Protein AF-A0A833SF13-F1 (afdb_monomer_lite)

pLDDT: mean 74.65, std 15.17, range [29.72, 95.56]

Sequence (189 aa):
MVGLCPIRRSAARSLCWRIPLLAATAYLDVKGAFNLPKSFDVSAVLGKVVFEGQTTEIVEPNKANLVAEVTVEEVTVYNKGASPKFISFRCGKKHNIGRYLSYMEVELTVVPYDYDLPDSELQYEGFSINNDLLTRLQNRALVAGVTTDKLKYGNCGMNQSCIDIRSTRCCVTSQSQEYSLNSSTLSEG

Secondary structure (DSSP, 8-state):
-PPPP------SS-HHHHTGGGT----S---S-----SSTT-S--------TT-------GGGS-HHHHHS-SS-EEESTT-SSEEEEEEES--HHHHHHHHHTT-EEEEE-TT--STT-----SEEEEEES--SS--SSGGGGT--EEEEEEEEEEEEEEEE-TTT--EEEEEEEEEEEE-GGG----

Structure (mmCIF, N/CA/C/O backbone):
data_AF-A0A833SF13-F1
#
_entry.id   AF-A0A833SF13-F1
#
loop_
_atom_site.group_PDB
_atom_site.id
_atom_site.type_symbol
_atom_site.label_atom_id
_atom_site.label_alt_id
_atom_site.label_comp_id
_atom_site.label_asym_id
_atom_site.label_entity_id
_atom_site.label_seq_id
_atom_site.pdbx_PDB_ins_code
_atom_site.Cartn_x
_atom_site.Cartn_y
_atom_site.Cartn_z
_atom_site.occupancy
_atom_site.B_iso_or_equiv
_atom_site.auth_seq_id
_atom_site.auth_comp_id
_atom_site.auth_asym_id
_atom_site.auth_atom_id
_atom_site.pdbx_PDB_model_num
ATOM 1 N N . MET A 1 1 ? 20.387 41.045 0.588 1.00 33.03 1 MET A N 1
ATOM 2 C CA . MET A 1 1 ? 18.927 40.937 0.371 1.00 33.03 1 MET A CA 1
ATOM 3 C C . MET A 1 1 ? 18.660 39.609 -0.324 1.00 33.03 1 MET A C 1
ATOM 5 O O . MET A 1 1 ? 18.810 39.529 -1.533 1.00 33.03 1 MET A O 1
ATOM 9 N N . VAL A 1 2 ? 18.386 38.542 0.430 1.00 33.22 2 VAL A N 1
ATOM 10 C CA . VAL A 1 2 ? 18.031 37.231 -0.142 1.00 33.22 2 VAL A CA 1
ATOM 11 C C . VAL A 1 2 ? 16.509 37.170 -0.180 1.00 33.22 2 VAL A C 1
ATOM 13 O O . VAL A 1 2 ? 15.859 37.326 0.852 1.00 33.22 2 VAL A O 1
ATOM 16 N N . GLY A 1 3 ? 15.959 37.073 -1.390 1.00 31.38 3 GLY A N 1
ATOM 17 C CA . GLY A 1 3 ? 14.529 37.152 -1.657 1.00 31.38 3 GLY A CA 1
ATOM 18 C C . GLY A 1 3 ? 13.754 36.026 -0.981 1.00 31.38 3 GLY A C 1
ATOM 19 O O . GLY A 1 3 ? 14.064 34.849 -1.149 1.00 31.38 3 GLY A O 1
ATOM 20 N N .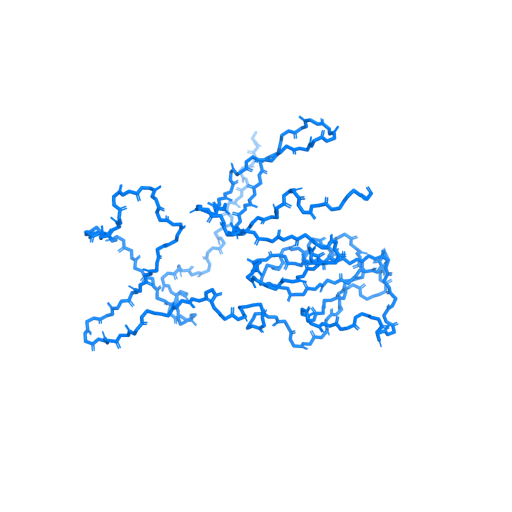 LEU A 1 4 ? 12.723 36.411 -0.231 1.00 34.88 4 LEU A N 1
ATOM 21 C CA . LEU A 1 4 ? 11.669 35.522 0.237 1.00 34.88 4 LEU A CA 1
ATOM 22 C C . LEU A 1 4 ? 11.006 34.856 -0.976 1.00 34.88 4 LEU A C 1
ATOM 24 O O . LEU A 1 4 ? 10.421 35.528 -1.825 1.00 34.88 4 LEU A O 1
ATOM 28 N N . CYS A 1 5 ? 11.096 33.530 -1.043 1.00 29.72 5 CYS A N 1
ATOM 29 C CA . CYS A 1 5 ? 10.293 32.709 -1.939 1.00 29.72 5 CYS A CA 1
ATOM 30 C C . CYS A 1 5 ? 8.805 33.010 -1.668 1.00 29.72 5 CYS A C 1
ATOM 32 O O . CYS A 1 5 ? 8.372 32.886 -0.516 1.00 29.72 5 CYS A O 1
ATOM 34 N N . PRO A 1 6 ? 8.002 33.435 -2.660 1.00 40.41 6 PRO A N 1
ATOM 35 C CA . PRO A 1 6 ? 6.598 33.707 -2.417 1.00 40.41 6 PRO A CA 1
ATOM 36 C C . PRO A 1 6 ? 5.895 32.376 -2.153 1.00 40.41 6 PRO A C 1
ATOM 38 O O . PRO A 1 6 ? 5.816 31.514 -3.030 1.00 40.41 6 PRO A O 1
ATOM 41 N N . ILE A 1 7 ? 5.370 32.213 -0.937 1.00 41.25 7 ILE A N 1
ATOM 42 C CA . ILE A 1 7 ? 4.411 31.163 -0.590 1.00 41.25 7 ILE A CA 1
ATOM 43 C C . ILE A 1 7 ? 3.248 31.291 -1.582 1.00 41.25 7 ILE A C 1
ATOM 45 O O . ILE A 1 7 ? 2.367 32.139 -1.425 1.00 41.25 7 ILE A O 1
ATOM 49 N N . ARG A 1 8 ? 3.245 30.474 -2.643 1.00 41.34 8 ARG A N 1
ATOM 50 C CA . ARG A 1 8 ? 2.057 30.300 -3.480 1.00 41.34 8 ARG A CA 1
ATOM 51 C C . ARG A 1 8 ? 0.961 29.793 -2.549 1.00 41.34 8 ARG A C 1
ATOM 53 O O . ARG A 1 8 ? 1.109 28.733 -1.948 1.00 41.34 8 ARG A O 1
ATOM 60 N N . ARG A 1 9 ? -0.140 30.534 -2.411 1.00 42.97 9 ARG A N 1
ATOM 61 C CA . ARG A 1 9 ? -1.351 30.003 -1.776 1.00 42.97 9 ARG A CA 1
ATOM 62 C C . ARG A 1 9 ? -1.875 28.874 -2.667 1.00 42.97 9 ARG A C 1
ATOM 64 O O . ARG A 1 9 ? -2.564 29.126 -3.645 1.00 42.97 9 ARG A O 1
ATOM 71 N N . SER A 1 10 ? -1.519 27.633 -2.352 1.00 61.78 10 SER A N 1
ATOM 72 C CA . SER A 1 10 ? -1.928 26.428 -3.093 1.00 61.78 10 SER A CA 1
ATOM 73 C C . SER A 1 10 ? -3.400 26.053 -2.868 1.00 61.78 10 SER A C 1
ATOM 75 O O . SER A 1 10 ? -3.904 25.111 -3.477 1.00 61.78 10 SER A O 1
ATOM 77 N N . ALA A 1 11 ? -4.098 26.754 -1.972 1.00 60.31 11 ALA A N 1
ATOM 78 C CA . ALA A 1 11 ? -5.487 26.480 -1.641 1.00 60.31 11 ALA A CA 1
ATOM 79 C C . ALA A 1 11 ? -6.427 27.182 -2.630 1.00 60.31 11 ALA A C 1
ATOM 81 O O . ALA A 1 11 ? -6.719 28.366 -2.488 1.00 60.31 11 ALA A O 1
ATOM 82 N N . ALA A 1 12 ? -6.928 26.434 -3.614 1.00 69.88 12 ALA A N 1
ATOM 83 C CA . ALA A 1 12 ? -7.991 26.915 -4.498 1.00 69.88 12 ALA A CA 1
ATOM 84 C C . ALA A 1 12 ? -9.352 27.024 -3.776 1.00 69.88 12 ALA A C 1
ATOM 86 O O . ALA A 1 12 ? -10.166 27.872 -4.130 1.00 69.88 12 ALA A O 1
ATOM 87 N N . ARG A 1 13 ? -9.613 26.168 -2.771 1.00 76.38 13 ARG A N 1
ATOM 88 C CA . ARG A 1 13 ? -10.837 26.136 -1.940 1.00 76.38 13 ARG A CA 1
ATOM 89 C C . ARG A 1 13 ? -10.537 25.577 -0.544 1.00 76.38 13 ARG A C 1
ATOM 91 O O . ARG A 1 13 ? -9.506 24.934 -0.348 1.00 76.38 13 ARG A O 1
ATOM 98 N N . SER A 1 14 ? -11.441 25.803 0.413 1.00 81.19 14 SER A N 1
ATOM 99 C CA . SER A 1 14 ? -11.342 25.247 1.770 1.00 81.19 14 SER A CA 1
ATOM 100 C C . SER A 1 14 ? -11.677 23.748 1.814 1.00 81.19 14 SER A C 1
ATOM 102 O O . SER A 1 14 ? -12.393 23.230 0.955 1.00 81.19 14 SER A O 1
ATOM 104 N N . LEU A 1 15 ? -11.183 23.045 2.842 1.00 75.00 15 LEU A N 1
ATOM 105 C CA . LEU A 1 15 ? -11.463 21.618 3.064 1.00 75.00 15 LEU A CA 1
ATOM 106 C C . LEU A 1 15 ? -12.964 21.355 3.283 1.00 75.00 15 LEU A C 1
ATOM 108 O O . LEU A 1 15 ? -13.507 20.405 2.727 1.00 75.00 15 LEU A O 1
ATOM 112 N N . CYS A 1 16 ? -13.637 22.248 4.019 1.00 77.69 16 CYS A N 1
ATOM 113 C CA . CYS A 1 16 ? -15.084 22.207 4.264 1.00 77.69 16 CYS A CA 1
ATOM 114 C C . CYS A 1 16 ? -15.893 22.218 2.957 1.00 77.69 16 CYS A C 1
ATOM 116 O O . CYS A 1 16 ? -16.918 21.558 2.852 1.00 77.69 16 CYS A O 1
ATOM 118 N N . TRP A 1 17 ? -15.383 22.885 1.919 1.00 76.06 17 TRP A N 1
ATOM 119 C CA . TRP A 1 17 ? -16.001 22.878 0.595 1.00 76.06 17 TRP A CA 1
ATOM 120 C C . TRP A 1 17 ? -15.815 21.554 -0.158 1.00 76.06 17 TRP A C 1
ATOM 122 O O . TRP A 1 17 ? -16.601 21.227 -1.041 1.00 76.06 17 TRP A O 1
ATOM 132 N N . ARG A 1 18 ? -14.752 20.798 0.142 1.00 78.31 18 ARG A N 1
ATOM 133 C CA . ARG A 1 18 ? -14.365 19.593 -0.608 1.00 78.31 18 ARG A CA 1
ATOM 134 C C . ARG A 1 18 ? -14.916 18.304 -0.004 1.00 78.31 18 ARG A C 1
ATOM 136 O O . ARG A 1 18 ? -15.179 17.371 -0.748 1.00 78.31 18 ARG A O 1
ATOM 143 N N . ILE A 1 19 ? -15.104 18.261 1.313 1.00 79.88 19 ILE A N 1
ATOM 144 C CA . ILE A 1 19 ? -15.609 17.086 2.038 1.00 79.88 19 ILE A CA 1
ATOM 145 C C . ILE A 1 19 ? -17.005 16.648 1.539 1.00 79.88 19 ILE A C 1
ATOM 147 O O . ILE A 1 19 ? -17.131 15.482 1.161 1.00 79.88 19 ILE A O 1
ATOM 151 N N . PRO A 1 20 ? -18.009 17.545 1.402 1.00 76.00 20 PRO A N 1
ATOM 152 C CA . PRO A 1 20 ? -19.326 17.160 0.887 1.00 76.00 20 PRO A CA 1
ATOM 153 C C . PRO A 1 20 ? -19.286 16.668 -0.564 1.00 76.00 20 PRO A C 1
ATOM 155 O O . PRO A 1 20 ? -20.014 15.751 -0.926 1.00 76.00 20 PRO A O 1
ATOM 158 N N . LEU A 1 21 ? -18.396 17.231 -1.393 1.00 75.56 21 LEU A N 1
ATOM 159 C CA . LEU A 1 21 ? -18.227 16.820 -2.794 1.00 75.56 21 LEU A CA 1
ATOM 160 C C . LEU A 1 21 ? -17.658 15.402 -2.939 1.00 75.56 21 LEU A C 1
ATOM 162 O O . LEU A 1 21 ? -17.825 14.785 -3.984 1.00 75.56 21 LEU A O 1
ATOM 166 N N . LEU A 1 22 ? -16.972 14.899 -1.912 1.00 76.25 22 LEU A N 1
ATOM 167 C CA . LEU A 1 22 ? -16.419 13.545 -1.873 1.00 76.25 22 LEU A CA 1
ATOM 168 C C . LEU A 1 22 ? -17.365 12.543 -1.196 1.00 76.25 22 LEU A C 1
ATOM 170 O O . LEU A 1 22 ? -16.936 11.431 -0.904 1.00 76.25 22 LEU A O 1
ATOM 174 N N . ALA A 1 23 ? -18.610 12.945 -0.901 1.00 77.00 23 ALA A N 1
ATOM 175 C CA . ALA A 1 23 ? -19.553 12.174 -0.088 1.00 77.00 23 ALA A CA 1
ATOM 176 C C . ALA A 1 23 ? -18.954 11.719 1.260 1.00 77.00 23 ALA A C 1
ATOM 178 O O . ALA A 1 23 ? -19.334 10.690 1.813 1.00 77.00 23 ALA A O 1
ATOM 179 N N . ALA A 1 24 ? -17.998 12.486 1.793 1.00 76.56 24 ALA A N 1
ATOM 180 C CA . ALA A 1 24 ? -17.354 12.203 3.064 1.00 76.56 24 ALA A CA 1
ATOM 181 C C . ALA A 1 24 ? -18.031 13.004 4.182 1.00 76.56 24 ALA A C 1
ATOM 183 O O . ALA A 1 24 ? -18.461 14.141 3.982 1.00 76.56 24 ALA A O 1
ATOM 184 N N . THR A 1 25 ? -18.094 12.431 5.382 1.00 76.94 25 THR A N 1
ATOM 185 C CA . THR A 1 25 ? -18.575 13.123 6.582 1.00 76.94 25 THR A CA 1
ATOM 186 C C . THR A 1 25 ? -17.391 13.495 7.463 1.00 76.94 25 THR A C 1
ATOM 188 O O . THR A 1 25 ? -16.543 12.657 7.757 1.00 76.94 25 THR A O 1
ATOM 191 N N . ALA A 1 26 ? -17.331 14.749 7.902 1.00 76.75 26 ALA A N 1
ATOM 192 C CA . ALA A 1 26 ? -16.341 15.213 8.864 1.00 76.75 26 ALA A CA 1
ATOM 193 C C . ALA A 1 26 ? -17.013 16.102 9.909 1.00 76.75 26 ALA A C 1
ATOM 195 O O . ALA A 1 26 ? -17.945 16.839 9.591 1.00 76.75 26 ALA A O 1
ATOM 196 N N . TYR A 1 27 ? -16.507 16.055 11.137 1.00 75.25 27 TYR A N 1
ATOM 197 C CA . TYR A 1 27 ? -16.956 16.897 12.238 1.00 75.25 27 TYR A CA 1
ATOM 198 C C . TYR A 1 27 ? -15.739 17.589 12.856 1.00 75.25 27 TYR A C 1
ATOM 200 O O . TYR A 1 27 ? -14.682 16.974 13.002 1.00 75.25 27 TYR A O 1
ATOM 208 N N . LEU A 1 28 ? -15.869 18.872 13.188 1.00 72.69 28 LEU A N 1
ATOM 209 C CA . LEU A 1 28 ? -14.829 19.659 13.853 1.00 72.69 28 LEU A CA 1
ATOM 210 C C . LEU A 1 28 ? -15.278 19.975 15.280 1.00 72.69 28 LEU A C 1
ATOM 212 O O . LEU A 1 28 ? -16.468 20.122 15.528 1.00 72.69 28 LEU A O 1
ATOM 216 N N . ASP A 1 29 ? -14.319 20.097 16.196 1.00 60.09 29 ASP A N 1
ATOM 217 C CA . ASP A 1 29 ? -14.569 20.450 17.602 1.00 60.09 29 ASP A CA 1
ATOM 218 C C . ASP A 1 29 ? -15.489 19.456 18.339 1.00 60.09 29 ASP A C 1
ATOM 220 O O . ASP A 1 29 ? -16.459 19.813 19.007 1.00 60.09 29 ASP A O 1
ATOM 224 N N . VAL A 1 30 ? -15.170 18.161 18.228 1.00 61.41 30 VAL A N 1
ATOM 225 C CA . VAL A 1 30 ? -15.788 17.126 19.068 1.00 61.41 30 VAL A CA 1
ATOM 226 C C . VAL A 1 30 ? -15.240 17.258 20.493 1.00 61.41 30 VAL A C 1
ATOM 228 O O . VAL A 1 30 ? -14.293 16.577 20.880 1.00 61.41 30 VAL A O 1
ATOM 231 N N . LYS A 1 31 ? -15.841 18.136 21.296 1.00 51.16 31 LYS A N 1
ATOM 232 C CA . LYS A 1 31 ? -15.689 18.148 22.760 1.00 51.16 31 LYS A CA 1
ATOM 233 C C . LYS A 1 31 ? -16.839 17.367 23.387 1.00 51.16 31 LYS A C 1
ATOM 235 O O . LYS A 1 31 ? -17.711 17.925 24.042 1.00 51.16 31 LYS A O 1
ATOM 240 N N . GLY A 1 32 ? -16.871 16.067 23.118 1.00 47.22 32 GLY A N 1
ATOM 241 C CA . GLY A 1 32 ? -17.888 15.144 23.616 1.00 47.22 32 GLY A CA 1
ATOM 242 C C . GLY A 1 32 ? -17.238 13.923 24.247 1.00 47.22 32 GLY A C 1
ATOM 243 O O . GLY A 1 32 ? -16.147 13.527 23.838 1.00 47.22 32 GLY A O 1
ATOM 244 N N . ALA A 1 33 ? -17.902 13.352 25.254 1.00 46.75 33 ALA A N 1
ATOM 245 C CA . ALA A 1 33 ? -17.485 12.148 25.959 1.00 46.75 33 ALA A CA 1
ATOM 246 C C . ALA A 1 33 ? -17.372 10.968 24.984 1.00 46.75 33 ALA A C 1
ATOM 248 O O . ALA A 1 33 ? -18.308 10.199 24.776 1.00 46.75 33 ALA A O 1
ATOM 249 N N . PHE A 1 34 ? -16.202 10.826 24.374 1.00 53.62 34 PHE A N 1
ATOM 250 C CA . PHE A 1 34 ? -15.783 9.571 23.795 1.00 53.62 34 PHE A CA 1
ATOM 251 C C . PHE A 1 34 ? -15.817 8.538 24.924 1.00 53.62 34 PHE A C 1
ATOM 253 O O . PHE A 1 34 ? -14.988 8.580 25.833 1.00 53.62 34 PHE A O 1
ATOM 260 N N . ASN A 1 35 ? -16.748 7.585 24.854 1.00 52.62 35 ASN A N 1
ATOM 261 C CA . ASN A 1 35 ? -16.640 6.320 25.582 1.00 52.62 35 ASN A CA 1
ATOM 262 C C . ASN A 1 35 ? -15.535 5.474 24.932 1.00 52.62 35 ASN A C 1
ATOM 264 O O . ASN A 1 35 ? -15.753 4.345 24.501 1.00 52.62 35 ASN A O 1
ATOM 268 N N . LEU A 1 36 ? -14.341 6.054 24.807 1.00 54.12 36 LEU A N 1
ATOM 269 C CA . LEU A 1 36 ? -13.148 5.294 24.513 1.00 54.12 36 LEU A CA 1
ATOM 270 C C . LEU A 1 36 ? -12.851 4.477 25.770 1.00 54.12 36 LEU A C 1
ATOM 272 O O . LEU A 1 36 ? -12.884 5.026 26.880 1.00 54.12 36 LEU A O 1
ATOM 276 N N . PRO A 1 37 ? -12.589 3.172 25.637 1.00 53.47 37 PRO A N 1
ATOM 277 C CA . PRO A 1 37 ? -12.116 2.390 26.763 1.00 53.47 37 PRO A CA 1
ATOM 278 C C . PRO A 1 37 ? -10.882 3.084 27.350 1.00 53.47 37 PRO A C 1
ATOM 280 O O . PRO A 1 37 ? -9.914 3.369 26.650 1.00 53.47 37 PRO A O 1
ATOM 283 N N . LYS A 1 38 ? -10.943 3.395 28.650 1.00 52.97 38 LYS A N 1
ATOM 284 C CA . LYS A 1 38 ? -9.861 4.067 29.393 1.00 52.97 38 LYS A CA 1
ATOM 285 C C . LYS A 1 38 ? -8.582 3.222 29.462 1.00 52.97 38 LYS A C 1
ATOM 287 O O . LYS A 1 38 ? -7.531 3.727 29.842 1.00 52.97 38 LYS A O 1
ATOM 292 N N . SER A 1 39 ? -8.680 1.939 29.125 1.00 50.44 39 SER A N 1
ATOM 293 C CA . SER A 1 39 ? -7.570 1.001 29.054 1.00 50.44 39 SER A CA 1
ATOM 294 C C . SER A 1 39 ? -6.961 0.992 27.655 1.00 50.44 39 SER A C 1
ATOM 296 O O . SER A 1 39 ? -7.638 0.672 26.674 1.00 50.44 39 SER A O 1
ATOM 298 N N . PHE A 1 40 ? -5.653 1.233 27.596 1.00 54.84 40 PHE A N 1
ATOM 299 C CA . PHE A 1 40 ? -4.777 0.964 26.455 1.00 54.84 40 PHE A CA 1
ATOM 300 C C . PHE A 1 40 ? -4.630 -0.557 26.198 1.00 54.84 40 PHE A C 1
ATOM 302 O O . PHE A 1 40 ? -3.517 -1.068 26.022 1.00 54.84 40 PHE A O 1
ATOM 309 N N . ASP A 1 41 ? -5.742 -1.287 26.111 1.00 57.28 41 ASP A N 1
ATOM 310 C CA . ASP A 1 41 ? -5.757 -2.729 25.856 1.00 57.28 41 ASP A CA 1
ATOM 311 C C . ASP A 1 41 ? -6.517 -3.175 24.609 1.00 57.28 41 ASP A C 1
ATOM 313 O O . ASP A 1 41 ? -6.307 -4.295 24.151 1.00 57.28 41 ASP A O 1
ATOM 317 N N . VAL A 1 42 ? -7.311 -2.302 23.991 1.00 60.84 42 VAL A N 1
ATOM 318 C CA . VAL A 1 42 ? -7.984 -2.609 22.722 1.00 60.84 42 VAL A CA 1
ATOM 319 C C . VAL A 1 42 ? -7.167 -2.141 21.531 1.00 60.84 42 VAL A C 1
ATOM 321 O O . VAL A 1 42 ? -6.620 -1.040 21.538 1.00 60.84 42 VAL A O 1
ATOM 324 N N . SER A 1 43 ? -7.105 -2.980 20.495 1.00 64.75 43 SER A N 1
ATOM 325 C CA . SER A 1 43 ? -6.192 -2.743 19.384 1.00 64.75 43 SER A CA 1
ATOM 326 C C . SER A 1 43 ? -6.699 -1.744 18.336 1.00 64.75 43 SER A C 1
ATOM 328 O O . SER A 1 43 ? -5.951 -0.996 17.720 1.00 64.75 43 SER A O 1
ATOM 330 N N . ALA A 1 44 ? -8.006 -1.756 18.103 1.00 70.50 44 ALA A N 1
ATOM 331 C CA . ALA A 1 44 ? -8.698 -0.841 17.211 1.00 70.50 44 ALA A CA 1
ATOM 332 C C . ALA A 1 44 ? -10.117 -0.664 17.746 1.00 70.50 44 ALA A C 1
ATOM 334 O O . ALA A 1 44 ? -10.728 -1.627 18.215 1.00 70.50 44 ALA A O 1
ATOM 335 N N . VAL A 1 45 ? -10.635 0.561 17.691 1.00 78.00 45 VAL A N 1
ATOM 336 C CA . VAL A 1 45 ? -11.994 0.868 18.143 1.00 78.00 45 VAL A CA 1
ATOM 337 C C . VAL A 1 45 ? -12.854 1.118 16.919 1.00 78.00 45 VAL A C 1
ATOM 339 O O . VAL A 1 45 ? -12.581 2.029 16.139 1.00 78.00 45 VAL A O 1
ATOM 342 N N . LEU A 1 46 ? -13.902 0.313 16.755 1.00 81.06 46 LEU A N 1
ATOM 343 C CA . LEU A 1 46 ? -14.919 0.586 15.753 1.00 81.06 46 LEU A CA 1
ATOM 344 C C . LEU A 1 46 ? -15.748 1.795 16.183 1.00 81.06 46 LEU A C 1
ATOM 346 O O . LEU A 1 46 ? -16.199 1.885 17.325 1.00 81.06 46 LEU A O 1
ATOM 350 N N . GLY A 1 47 ? -15.969 2.712 15.251 1.00 81.00 47 GLY A N 1
ATOM 351 C CA . GLY A 1 47 ? -16.749 3.918 15.479 1.00 81.00 47 GLY A CA 1
ATOM 352 C C . GLY A 1 47 ? -17.585 4.268 14.259 1.00 81.00 47 GLY A C 1
ATOM 353 O O . GLY A 1 47 ? -17.281 3.860 13.140 1.00 81.00 47 GLY A O 1
ATOM 354 N N . LYS A 1 48 ? -18.647 5.039 14.485 1.00 81.75 48 LYS A N 1
ATOM 355 C CA . LYS A 1 48 ? -19.499 5.593 13.432 1.00 81.75 48 LYS A CA 1
ATOM 356 C C . LYS A 1 48 ? -19.895 7.021 13.785 1.00 81.75 48 LYS A C 1
ATOM 358 O O . LYS A 1 48 ? -20.081 7.341 14.958 1.00 81.75 48 LYS A O 1
ATOM 363 N N . VAL A 1 49 ? -20.054 7.855 12.764 1.00 82.19 49 VAL A N 1
ATOM 364 C CA . VAL A 1 49 ? -20.674 9.178 12.885 1.00 82.19 49 VAL A CA 1
ATOM 365 C C . VAL A 1 49 ? -22.128 9.027 12.455 1.00 82.19 49 VAL A C 1
ATOM 367 O O . VAL A 1 49 ? -22.392 8.521 11.368 1.00 82.19 49 VAL A O 1
ATOM 370 N N . VAL A 1 50 ? -23.064 9.408 13.322 1.00 81.88 50 VAL A N 1
ATOM 371 C CA . VAL A 1 50 ? -24.507 9.266 13.089 1.00 81.88 50 VAL A CA 1
ATOM 372 C C . VAL A 1 50 ? -25.161 10.624 13.280 1.00 81.88 50 VAL A C 1
ATOM 374 O O . VAL A 1 50 ? -24.918 11.283 14.290 1.00 81.88 50 VAL A O 1
ATOM 377 N N . PHE A 1 51 ? -25.974 11.037 12.311 1.00 81.88 51 PHE A N 1
ATOM 378 C CA . PHE A 1 51 ? -26.808 12.229 12.431 1.00 81.88 51 PHE A CA 1
ATOM 379 C C . PHE A 1 51 ? -28.109 11.899 13.165 1.00 81.88 51 PHE A C 1
ATOM 381 O O . PHE A 1 51 ? -28.583 10.762 13.124 1.00 81.88 51 PHE A O 1
ATOM 388 N N . GLU A 1 52 ? -28.697 12.891 13.832 1.00 82.06 52 GLU A N 1
ATOM 389 C CA . GLU A 1 52 ? -29.979 12.719 14.518 1.00 82.06 52 GLU A CA 1
ATOM 390 C C . GLU A 1 52 ? -31.039 12.130 13.570 1.00 82.06 52 GLU A C 1
ATOM 392 O O . GLU A 1 52 ? -31.204 12.578 12.435 1.00 82.06 52 GLU A O 1
ATOM 397 N N . GLY A 1 53 ? -31.733 11.084 14.028 1.00 82.12 53 GLY A N 1
ATOM 398 C CA . GLY A 1 53 ? -32.767 10.389 13.254 1.00 82.12 53 GLY A CA 1
ATOM 399 C C . GLY A 1 53 ? -32.268 9.303 12.292 1.00 82.12 53 GLY A C 1
ATOM 400 O O . GLY A 1 53 ? -33.094 8.606 11.706 1.00 82.12 53 GLY A O 1
ATOM 401 N N . GLN A 1 54 ? -30.956 9.096 12.142 1.00 81.69 54 GLN A N 1
ATOM 402 C CA . GLN A 1 54 ? -30.404 7.981 11.364 1.00 81.69 54 GLN A CA 1
ATOM 403 C C . GLN A 1 54 ? -29.986 6.829 12.282 1.00 81.69 54 GLN A C 1
ATOM 405 O O . GLN A 1 54 ? -29.358 7.038 13.316 1.00 81.69 54 GLN A O 1
ATOM 410 N N . THR A 1 55 ? -30.308 5.591 11.905 1.00 78.56 55 THR A N 1
ATOM 411 C CA . THR A 1 55 ? -29.817 4.395 12.605 1.00 78.56 55 THR A CA 1
ATOM 412 C C . THR A 1 55 ? -29.014 3.559 11.622 1.00 78.56 55 THR A C 1
ATOM 414 O O . THR A 1 55 ? -29.548 3.103 10.617 1.00 78.56 55 THR A O 1
ATOM 417 N N . THR A 1 56 ? -27.728 3.374 11.912 1.00 79.62 56 THR A N 1
ATOM 418 C CA . THR A 1 56 ? -26.801 2.614 11.057 1.00 79.62 56 THR A CA 1
ATOM 419 C C . THR A 1 56 ? -26.076 1.569 11.891 1.00 79.62 56 THR A C 1
ATOM 421 O O . THR A 1 56 ? -25.688 1.852 13.026 1.00 79.62 56 THR A O 1
ATOM 424 N N . GLU A 1 57 ? -25.862 0.374 11.358 1.00 84.00 57 GLU A N 1
ATOM 425 C CA . GLU A 1 57 ? -25.077 -0.667 12.027 1.00 84.00 57 GLU A CA 1
ATOM 426 C C . GLU A 1 57 ? -23.570 -0.397 11.905 1.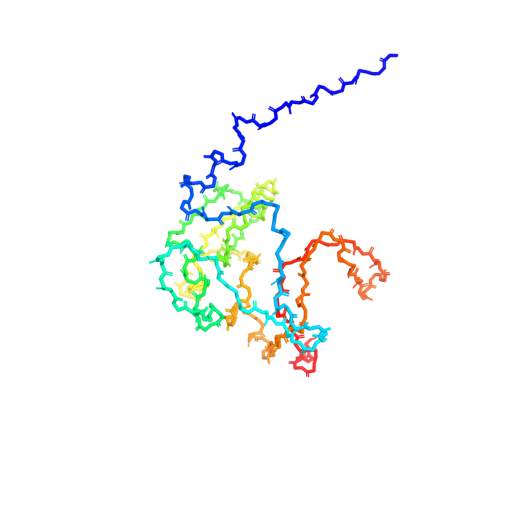00 84.00 57 GLU A C 1
ATOM 428 O O . GLU A 1 57 ? -23.106 0.214 10.942 1.00 84.00 57 GLU A O 1
ATOM 433 N N . ILE A 1 58 ? -22.794 -0.814 12.910 1.00 81.44 58 ILE A N 1
ATOM 434 C CA . ILE A 1 58 ? -21.330 -0.741 12.847 1.00 81.44 58 ILE A CA 1
ATOM 435 C C . ILE A 1 58 ? -20.840 -1.966 12.077 1.00 81.44 58 ILE A C 1
ATOM 437 O O . ILE A 1 58 ? -20.988 -3.094 12.543 1.00 81.44 58 ILE A O 1
ATOM 441 N N . VAL A 1 59 ? -20.232 -1.736 10.916 1.00 81.81 59 VAL A N 1
ATOM 442 C CA . VAL A 1 59 ? -19.632 -2.787 10.087 1.00 81.81 59 VAL A CA 1
ATOM 443 C C . VAL A 1 59 ? -18.129 -2.835 10.351 1.00 81.81 59 VAL A C 1
ATOM 445 O O . VAL A 1 59 ? -17.476 -1.797 10.406 1.00 81.81 59 VAL A O 1
ATOM 448 N N . GLU A 1 60 ? -17.572 -4.036 10.515 1.00 80.56 60 GLU A N 1
ATOM 449 C CA . GLU A 1 60 ? -16.122 -4.242 10.619 1.00 80.56 60 GLU A CA 1
ATOM 450 C C . GLU A 1 60 ? -15.503 -4.227 9.207 1.00 80.56 60 GLU A C 1
ATOM 452 O O . GLU A 1 60 ? -15.687 -5.198 8.465 1.00 80.56 60 GLU A O 1
ATOM 457 N N . PRO A 1 61 ? -14.744 -3.182 8.824 1.00 78.00 61 PRO A N 1
ATOM 458 C CA . PRO A 1 61 ? -14.207 -3.055 7.467 1.00 78.00 61 PRO A CA 1
ATOM 459 C C . PRO A 1 61 ? -13.100 -4.077 7.177 1.00 78.00 61 PRO A C 1
ATOM 461 O O . PRO A 1 61 ? -12.918 -4.492 6.038 1.00 78.00 61 PRO A O 1
ATOM 464 N N . ASN A 1 62 ? -12.396 -4.553 8.211 1.00 76.44 62 ASN A N 1
ATOM 465 C CA . ASN A 1 62 ? -11.291 -5.508 8.074 1.00 76.44 62 ASN A CA 1
ATOM 466 C C . ASN A 1 62 ? -11.722 -6.914 7.621 1.00 76.44 62 ASN A C 1
ATOM 468 O O . ASN A 1 62 ? -10.864 -7.760 7.370 1.00 76.44 62 ASN A O 1
ATOM 472 N N . LYS A 1 63 ? -13.031 -7.192 7.559 1.00 75.38 63 LYS A N 1
ATOM 473 C CA . LYS A 1 63 ? -13.565 -8.459 7.038 1.00 75.38 63 LYS A CA 1
ATOM 474 C C . LYS A 1 63 ? -13.664 -8.474 5.511 1.00 75.38 63 LYS A C 1
ATOM 476 O O . LYS A 1 63 ? -13.704 -9.557 4.937 1.00 75.38 63 LYS A O 1
ATOM 481 N N . ALA A 1 64 ? -13.718 -7.306 4.872 1.00 77.00 64 ALA A N 1
ATOM 482 C CA . ALA A 1 64 ? -13.818 -7.177 3.425 1.00 77.00 64 ALA A CA 1
ATOM 483 C C . ALA A 1 64 ? -12.434 -7.065 2.769 1.00 77.00 64 ALA A C 1
ATOM 485 O O . ALA A 1 64 ? -11.449 -6.663 3.394 1.00 77.00 64 ALA A O 1
ATOM 486 N N . ASN A 1 65 ? -12.369 -7.398 1.480 1.00 75.38 65 ASN A N 1
ATOM 487 C CA . ASN A 1 65 ? -11.178 -7.198 0.666 1.00 75.38 65 ASN A CA 1
ATOM 488 C C . ASN A 1 65 ? -11.113 -5.743 0.172 1.00 75.38 65 ASN A C 1
ATOM 490 O O . ASN A 1 65 ? -11.493 -5.431 -0.955 1.00 75.38 65 ASN A O 1
ATOM 494 N N . LEU A 1 66 ? -10.602 -4.856 1.027 1.00 77.00 66 LEU A N 1
ATOM 495 C CA . LEU A 1 66 ? -10.498 -3.424 0.726 1.00 77.00 66 LEU A CA 1
ATOM 496 C C . LEU A 1 66 ? -9.565 -3.123 -0.458 1.00 77.00 66 LEU A C 1
ATOM 498 O O . LEU A 1 66 ? -9.692 -2.073 -1.081 1.00 77.00 66 LEU A O 1
ATOM 502 N N . VAL A 1 67 ? -8.622 -4.017 -0.774 1.00 75.75 67 VAL A N 1
ATOM 503 C CA . VAL A 1 67 ? -7.689 -3.831 -1.896 1.00 75.75 67 VAL A CA 1
ATOM 504 C C . VAL A 1 67 ? -8.424 -3.938 -3.228 1.00 75.75 67 VAL A C 1
ATOM 506 O O . VAL A 1 67 ? -8.196 -3.109 -4.107 1.00 75.75 67 VAL A O 1
ATOM 509 N N . ALA A 1 68 ? -9.338 -4.905 -3.351 1.00 78.56 68 ALA A N 1
ATOM 510 C CA . ALA A 1 68 ? -10.158 -5.071 -4.548 1.00 78.56 68 ALA A CA 1
ATOM 511 C C . ALA A 1 68 ? -11.040 -3.842 -4.818 1.00 78.56 68 ALA A C 1
ATOM 513 O O . ALA A 1 68 ? -11.203 -3.449 -5.965 1.00 78.56 68 ALA A O 1
ATOM 514 N N . GLU A 1 69 ? -11.537 -3.173 -3.775 1.00 78.94 69 GLU A N 1
ATOM 515 C CA . GLU A 1 69 ? -12.358 -1.961 -3.923 1.00 78.94 69 GLU A CA 1
ATOM 516 C C . GLU A 1 69 ? -11.574 -0.735 -4.420 1.00 78.94 69 GLU A C 1
ATOM 518 O O . GLU A 1 69 ? -12.162 0.237 -4.901 1.00 78.94 69 GLU A O 1
ATOM 523 N N . VAL A 1 70 ? -10.247 -0.723 -4.260 1.00 77.31 70 VAL A N 1
ATOM 524 C CA . VAL A 1 70 ? -9.412 0.445 -4.591 1.00 77.31 70 VAL A CA 1
ATOM 525 C C . VAL A 1 70 ? -8.407 0.203 -5.709 1.00 77.31 70 VAL A C 1
ATOM 527 O O . VAL A 1 70 ? -7.633 1.117 -6.028 1.00 77.31 70 VAL A O 1
ATOM 530 N N . THR A 1 71 ? -8.371 -1.008 -6.259 1.00 78.56 71 THR A N 1
ATOM 531 C CA . THR A 1 71 ? -7.469 -1.353 -7.353 1.00 78.56 71 THR A CA 1
ATOM 532 C C . THR A 1 71 ? -7.872 -0.640 -8.648 1.00 78.56 71 THR A C 1
ATOM 534 O O . THR A 1 71 ? -8.929 -0.018 -8.739 1.00 78.56 71 THR A O 1
ATOM 537 N N . VAL A 1 72 ? -6.984 -0.671 -9.640 1.00 77.50 72 VAL A N 1
ATOM 538 C CA . VAL A 1 72 ? -7.312 -0.223 -11.001 1.00 77.50 72 VAL A CA 1
ATOM 539 C C . VAL A 1 72 ? -7.839 -1.413 -11.785 1.00 77.50 72 VAL A C 1
ATOM 541 O O . VAL A 1 72 ? -7.317 -2.511 -11.633 1.00 77.50 72 VAL A O 1
ATOM 544 N N . GLU A 1 73 ? -8.844 -1.186 -12.623 1.00 79.00 73 GLU A N 1
ATOM 545 C CA . GLU A 1 73 ? -9.376 -2.221 -13.518 1.00 79.00 73 GLU A CA 1
ATOM 546 C C . GLU A 1 73 ? -8.504 -2.372 -14.774 1.00 79.00 73 GLU A C 1
ATOM 548 O O . GLU A 1 73 ? -8.315 -3.473 -15.281 1.00 79.00 73 GLU A O 1
ATOM 553 N N . GLU A 1 74 ? -7.919 -1.271 -15.253 1.00 82.88 74 GLU A N 1
ATOM 554 C CA . GLU A 1 74 ? -7.155 -1.236 -16.499 1.00 82.88 74 GLU A CA 1
ATOM 555 C C . GLU A 1 74 ? -5.643 -1.137 -16.266 1.00 82.88 74 GLU A C 1
ATOM 557 O O . GLU A 1 74 ? -5.155 -0.403 -15.397 1.00 82.88 74 GLU A O 1
ATOM 562 N N . VAL A 1 75 ? -4.890 -1.845 -17.110 1.00 88.06 75 VAL A N 1
ATOM 563 C CA . VAL A 1 75 ? -3.429 -1.759 -17.162 1.00 88.06 75 VAL A CA 1
ATOM 564 C C . VAL A 1 75 ? -3.023 -0.434 -17.798 1.00 88.06 75 VAL A C 1
ATOM 566 O O . VAL A 1 75 ? -3.421 -0.114 -18.917 1.00 88.06 75 VAL A O 1
ATOM 569 N N . THR A 1 76 ? -2.193 0.337 -17.100 1.00 88.38 76 THR A N 1
ATOM 570 C CA . THR A 1 76 ? -1.728 1.649 -17.573 1.00 88.38 76 THR A CA 1
ATOM 571 C C . THR A 1 76 ? -0.209 1.684 -17.666 1.00 88.38 76 THR A C 1
ATOM 573 O O . THR A 1 76 ? 0.485 1.270 -16.742 1.00 88.38 76 THR A O 1
ATOM 576 N N . VAL A 1 77 ? 0.321 2.182 -18.786 1.00 89.50 77 VAL A N 1
ATOM 577 C CA . VAL A 1 77 ? 1.769 2.269 -19.034 1.00 89.50 77 VAL A CA 1
ATOM 578 C C . VAL A 1 77 ? 2.208 3.729 -19.005 1.00 89.50 77 VAL A C 1
ATOM 580 O O . VAL A 1 77 ? 1.672 4.563 -19.735 1.00 89.50 77 VAL A O 1
ATOM 583 N N . TYR A 1 78 ? 3.210 4.029 -18.186 1.00 88.62 78 TYR A N 1
ATOM 584 C CA . TYR A 1 78 ? 3.875 5.327 -18.108 1.00 88.62 78 TYR A CA 1
ATOM 585 C C . TYR A 1 78 ? 5.280 5.238 -18.713 1.00 88.62 78 TYR A C 1
ATOM 587 O O . TYR A 1 78 ? 5.942 4.212 -18.583 1.00 88.62 78 TYR A O 1
ATOM 595 N N . ASN A 1 79 ? 5.740 6.327 -19.344 1.00 89.19 79 ASN A N 1
ATOM 596 C CA . ASN A 1 79 ? 7.058 6.430 -19.991 1.00 89.19 79 ASN A CA 1
ATOM 597 C C . ASN A 1 79 ? 7.362 5.282 -20.970 1.00 89.19 79 ASN A C 1
ATOM 599 O O . ASN A 1 79 ? 8.423 4.663 -20.918 1.00 89.19 79 ASN A O 1
ATOM 603 N N . LYS A 1 80 ? 6.418 4.985 -21.866 1.00 89.00 80 LYS A N 1
ATOM 604 C CA . LYS A 1 80 ? 6.590 3.937 -22.878 1.00 89.00 80 LYS A CA 1
ATOM 605 C C . LYS A 1 80 ? 7.864 4.174 -23.703 1.00 89.00 80 LYS A C 1
ATOM 607 O O . LYS A 1 80 ? 8.040 5.255 -24.260 1.00 89.00 80 LYS A O 1
ATOM 612 N N . GLY A 1 81 ? 8.702 3.149 -23.820 1.00 86.25 81 GLY A N 1
ATOM 613 C CA . GLY A 1 81 ? 9.990 3.178 -24.511 1.00 86.25 81 GLY A CA 1
ATOM 614 C C . GLY A 1 81 ? 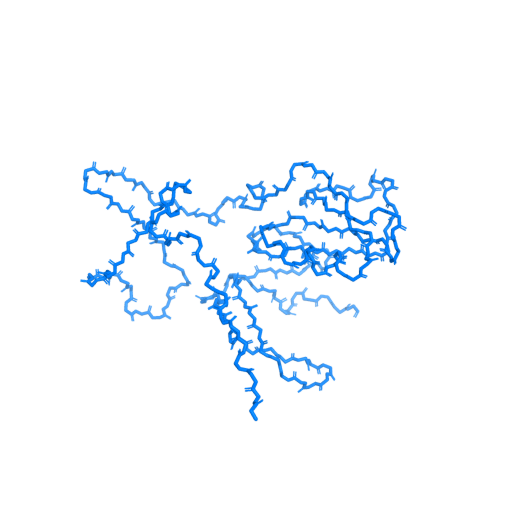11.186 3.486 -23.610 1.00 86.25 81 GLY A C 1
ATOM 615 O O . GLY A 1 81 ? 12.315 3.475 -24.098 1.00 86.25 81 GLY A O 1
ATOM 616 N N . ALA A 1 82 ? 10.963 3.757 -22.323 1.00 88.50 82 ALA A N 1
ATOM 617 C CA . ALA A 1 82 ? 12.038 3.957 -21.366 1.00 88.50 82 ALA A CA 1
ATOM 618 C C . ALA A 1 82 ? 12.588 2.620 -20.833 1.00 88.50 82 ALA A C 1
ATOM 620 O O . ALA A 1 82 ? 11.969 1.564 -20.960 1.00 88.50 82 ALA A O 1
ATOM 621 N N . SER A 1 83 ? 13.779 2.667 -20.243 1.00 86.56 83 SER A N 1
ATOM 622 C CA . SER A 1 83 ? 14.460 1.510 -19.664 1.00 86.56 83 SER A CA 1
ATOM 623 C C . SER A 1 83 ? 15.077 1.949 -18.342 1.00 86.56 83 SER A C 1
ATOM 625 O O . SER A 1 83 ? 15.716 3.001 -18.315 1.00 86.56 83 SER A O 1
ATOM 627 N N . PRO A 1 84 ? 14.946 1.172 -17.258 1.00 89.56 84 PRO A N 1
ATOM 628 C CA . PRO A 1 84 ? 14.438 -0.204 -17.184 1.00 89.56 84 PRO A CA 1
ATOM 629 C C . PRO A 1 84 ? 12.904 -0.341 -17.176 1.00 89.56 84 PRO A C 1
ATOM 631 O O . PRO A 1 84 ? 12.185 0.614 -16.870 1.00 89.56 84 PRO A O 1
ATOM 634 N N . LYS A 1 85 ? 12.401 -1.549 -17.476 1.00 90.12 85 LYS A N 1
ATOM 635 C CA . LYS A 1 85 ? 10.961 -1.885 -17.434 1.00 90.12 85 LYS A CA 1
ATOM 636 C C . LYS A 1 85 ? 10.531 -2.416 -16.069 1.00 90.12 85 LYS A C 1
ATOM 638 O O . LYS A 1 85 ? 11.036 -3.436 -15.600 1.00 90.12 85 LYS A O 1
ATOM 643 N N . PHE A 1 86 ? 9.550 -1.766 -15.454 1.00 89.00 86 PHE A N 1
ATOM 644 C CA . PHE A 1 86 ? 9.024 -2.107 -14.136 1.00 89.00 86 PHE A CA 1
ATOM 645 C C . PHE A 1 86 ? 7.516 -2.339 -14.156 1.00 89.00 86 PHE A C 1
ATOM 647 O O . PHE A 1 86 ? 6.758 -1.566 -14.740 1.00 89.00 86 PHE A O 1
ATOM 654 N N . ILE A 1 87 ? 7.066 -3.360 -13.427 1.00 87.38 87 ILE A N 1
ATOM 655 C CA . ILE A 1 87 ? 5.639 -3.597 -13.177 1.00 87.38 87 ILE A CA 1
ATOM 656 C C . ILE A 1 87 ? 5.273 -3.139 -11.769 1.00 87.38 87 ILE A C 1
ATOM 658 O O . ILE A 1 87 ? 6.006 -3.375 -10.814 1.00 87.38 87 ILE A O 1
ATOM 662 N N . SER A 1 88 ? 4.130 -2.488 -11.600 1.00 85.56 88 SER A N 1
ATOM 663 C CA . SER A 1 88 ? 3.665 -2.015 -10.303 1.00 85.56 88 SER A CA 1
ATOM 664 C C . SER A 1 88 ? 2.245 -2.475 -10.016 1.00 85.56 88 SER A C 1
ATOM 666 O O . SER A 1 88 ? 1.303 -2.075 -10.692 1.00 85.56 88 SER A O 1
ATOM 668 N N . PHE A 1 89 ? 2.086 -3.286 -8.973 1.00 83.75 89 PHE A N 1
ATOM 669 C CA . PHE A 1 89 ? 0.782 -3.763 -8.525 1.00 83.75 89 PHE A CA 1
ATOM 670 C C . PHE A 1 89 ? 0.052 -2.677 -7.747 1.00 83.75 89 PHE A C 1
ATOM 672 O O . PHE A 1 89 ? 0.559 -2.136 -6.753 1.00 83.75 89 PHE A O 1
ATOM 679 N N . ARG A 1 90 ? -1.169 -2.366 -8.177 1.00 81.38 90 ARG A N 1
ATOM 680 C CA . ARG A 1 90 ? -2.015 -1.358 -7.547 1.00 81.38 90 ARG A CA 1
ATOM 681 C C . ARG A 1 90 ? -2.782 -1.949 -6.363 1.00 81.38 90 ARG A C 1
ATOM 683 O O . ARG A 1 90 ? -3.893 -2.445 -6.520 1.00 81.38 90 ARG A O 1
ATOM 690 N N . CYS A 1 91 ? -2.223 -1.809 -5.161 1.00 75.56 91 CYS A N 1
ATOM 691 C CA . CYS A 1 91 ? -2.896 -2.186 -3.909 1.00 75.56 91 CYS A CA 1
ATOM 692 C C . CYS A 1 91 ? -3.403 -0.969 -3.103 1.00 75.56 91 CYS A C 1
ATOM 694 O O . CYS A 1 91 ? -3.575 -1.043 -1.886 1.00 75.56 91 CYS A O 1
ATOM 696 N N . GLY A 1 92 ? -3.580 0.187 -3.756 1.00 73.94 92 GLY A N 1
ATOM 697 C CA . GLY A 1 92 ? -3.826 1.449 -3.062 1.00 73.94 92 GLY A CA 1
ATOM 698 C C . GLY A 1 92 ? -4.001 2.669 -3.962 1.00 73.94 92 GLY A C 1
ATOM 699 O O . GLY A 1 92 ? -3.875 2.603 -5.187 1.00 73.94 92 GLY A O 1
ATOM 700 N N . LYS A 1 93 ? -4.264 3.820 -3.327 1.00 66.81 93 LYS A N 1
ATOM 701 C CA . LYS A 1 93 ? -4.498 5.117 -3.992 1.00 66.81 93 LYS A CA 1
ATOM 702 C C . LYS A 1 93 ? -3.322 6.097 -3.841 1.00 66.81 93 LYS A C 1
ATOM 704 O O . LYS A 1 93 ? -3.422 7.237 -4.305 1.00 66.81 93 LYS A O 1
ATOM 709 N N . LYS A 1 94 ? -2.186 5.703 -3.249 1.00 74.56 94 LYS A N 1
ATOM 710 C CA . LYS A 1 94 ? -0.950 6.507 -3.238 1.00 74.56 94 LYS A CA 1
ATOM 711 C C . LYS A 1 94 ? -0.366 6.649 -4.645 1.00 74.56 94 LYS A C 1
ATOM 713 O O . LYS A 1 94 ? 0.326 5.783 -5.165 1.00 74.56 94 LYS A O 1
ATOM 718 N N . HIS A 1 95 ? -0.568 7.825 -5.231 1.00 78.25 95 HIS A N 1
ATOM 719 C CA . HIS A 1 95 ? -0.015 8.182 -6.541 1.00 78.25 95 HIS A CA 1
ATOM 720 C C . HIS A 1 95 ? 1.478 8.541 -6.495 1.00 78.25 95 HIS A C 1
ATOM 722 O O . HIS A 1 95 ? 2.118 8.626 -7.540 1.00 78.25 95 HIS A O 1
ATOM 728 N N . ASN A 1 96 ? 2.041 8.794 -5.307 1.00 82.62 96 ASN A N 1
ATOM 729 C CA . ASN A 1 96 ? 3.399 9.325 -5.192 1.00 82.62 96 ASN A CA 1
ATOM 730 C C . ASN A 1 96 ? 4.477 8.312 -5.595 1.00 82.62 96 ASN A C 1
ATOM 732 O O . ASN A 1 96 ? 5.479 8.713 -6.171 1.00 82.62 96 ASN A O 1
ATOM 736 N N . ILE A 1 97 ? 4.257 7.018 -5.339 1.00 80.19 97 ILE A N 1
ATOM 737 C CA . ILE A 1 97 ? 5.212 5.968 -5.720 1.00 80.19 97 ILE A CA 1
ATOM 738 C C . ILE A 1 97 ? 5.295 5.873 -7.245 1.00 80.19 97 ILE A C 1
ATOM 740 O O . ILE A 1 97 ? 6.385 5.955 -7.799 1.00 80.19 97 ILE A O 1
ATOM 744 N N . GLY A 1 98 ? 4.146 5.815 -7.928 1.00 80.56 98 GLY A N 1
ATOM 745 C CA . GLY A 1 98 ? 4.104 5.830 -9.391 1.00 80.56 98 GLY A CA 1
ATOM 746 C C . GLY A 1 98 ? 4.755 7.084 -9.978 1.00 80.56 98 GLY A C 1
ATOM 747 O O . GLY A 1 98 ? 5.593 6.976 -10.859 1.00 80.56 98 GLY A O 1
ATOM 748 N N . ARG A 1 99 ? 4.461 8.271 -9.426 1.00 85.56 99 ARG A N 1
ATOM 749 C CA . ARG A 1 99 ? 5.115 9.525 -9.847 1.00 85.56 99 ARG A CA 1
ATOM 750 C C . ARG A 1 99 ? 6.628 9.497 -9.659 1.00 85.56 99 ARG A C 1
ATOM 752 O O . ARG A 1 99 ? 7.339 9.979 -10.529 1.00 85.56 99 ARG A O 1
ATOM 759 N N . TYR A 1 100 ? 7.105 8.969 -8.534 1.00 86.56 100 TYR A N 1
ATOM 760 C CA . TYR A 1 100 ? 8.532 8.855 -8.260 1.00 86.56 100 TYR A CA 1
ATOM 761 C C . TYR A 1 100 ? 9.208 7.898 -9.244 1.00 86.56 100 TYR A C 1
ATOM 763 O O . TYR A 1 100 ? 10.221 8.254 -9.829 1.00 86.56 100 TYR A O 1
ATOM 771 N N . LEU A 1 101 ? 8.614 6.731 -9.498 1.00 84.00 101 LEU A N 1
ATOM 772 C CA . LEU A 1 101 ? 9.129 5.779 -10.483 1.00 84.00 101 LEU A CA 1
ATOM 773 C C . LEU A 1 101 ? 9.128 6.379 -11.895 1.00 84.00 101 LEU A C 1
ATOM 775 O O . LEU A 1 101 ? 10.148 6.334 -12.571 1.00 84.00 101 LEU A O 1
ATOM 779 N N . SER A 1 102 ? 8.044 7.036 -12.314 1.00 83.06 102 SER A N 1
ATOM 780 C CA . SER A 1 102 ? 8.011 7.735 -13.604 1.00 83.06 102 SER A CA 1
ATOM 781 C C . SER A 1 102 ? 9.016 8.892 -13.684 1.00 83.06 102 SER A C 1
ATOM 783 O O . SER A 1 102 ? 9.526 9.179 -14.761 1.00 83.06 102 SER A O 1
ATOM 785 N N . TYR A 1 103 ? 9.329 9.556 -12.569 1.00 86.88 103 TYR A N 1
ATOM 786 C CA . TYR A 1 103 ? 10.375 10.582 -12.521 1.00 86.88 103 TYR A CA 1
ATOM 787 C C . TYR A 1 103 ? 11.782 9.994 -12.697 1.00 86.88 103 TYR A C 1
ATOM 789 O O . TYR A 1 103 ? 12.654 10.658 -13.242 1.00 86.88 103 TYR A O 1
ATOM 797 N N . MET A 1 104 ? 11.995 8.744 -12.286 1.00 85.50 104 MET A N 1
ATOM 798 C CA . MET A 1 104 ? 13.257 8.019 -12.467 1.00 85.50 104 MET A CA 1
ATOM 799 C C . MET A 1 104 ? 13.442 7.478 -13.897 1.00 85.50 104 MET A C 1
ATOM 801 O O . MET A 1 104 ? 14.290 6.617 -14.105 1.00 85.50 104 MET A O 1
ATOM 805 N N . GLU A 1 105 ? 12.641 7.948 -14.862 1.00 87.56 105 GLU A N 1
ATOM 806 C CA . GLU A 1 105 ? 12.709 7.567 -16.281 1.00 87.56 105 GLU A CA 1
ATOM 807 C C . GLU A 1 105 ? 12.596 6.050 -16.527 1.00 87.56 105 GLU A C 1
ATOM 809 O O . GLU A 1 105 ? 13.141 5.524 -17.489 1.00 87.56 105 GLU A O 1
ATOM 814 N N . VAL A 1 106 ? 11.853 5.332 -15.678 1.00 89.62 106 VAL A N 1
ATOM 815 C CA . VAL A 1 106 ? 11.547 3.906 -15.890 1.00 89.62 106 VAL A CA 1
ATOM 816 C C . VAL A 1 106 ? 10.255 3.756 -16.692 1.00 89.62 106 VAL A C 1
ATOM 818 O O . VAL A 1 106 ? 9.328 4.559 -16.520 1.00 89.62 106 VAL A O 1
ATOM 821 N N . GLU A 1 107 ? 10.159 2.718 -17.525 1.00 91.06 107 GLU A N 1
ATOM 822 C CA . GLU A 1 107 ? 8.886 2.317 -18.135 1.00 91.06 107 GLU A CA 1
ATOM 823 C C . GLU A 1 107 ? 8.064 1.596 -17.065 1.00 91.06 107 GLU A C 1
ATOM 825 O O . GLU A 1 107 ? 8.417 0.502 -16.627 1.00 91.06 107 GLU A O 1
ATOM 830 N N . LEU A 1 108 ? 6.989 2.233 -16.599 1.00 89.69 108 LEU A N 1
ATOM 831 C CA . LEU A 1 108 ? 6.191 1.741 -15.480 1.00 89.69 108 LEU A CA 1
ATOM 832 C C . LEU A 1 108 ? 4.842 1.231 -15.976 1.00 89.69 108 LEU A C 1
ATOM 834 O O . LEU A 1 108 ? 3.989 2.022 -16.373 1.00 89.69 108 LEU A O 1
ATOM 838 N N . THR A 1 109 ? 4.619 -0.073 -15.868 1.00 89.69 109 THR A N 1
ATOM 839 C CA . THR A 1 109 ? 3.324 -0.701 -16.143 1.00 89.69 109 THR A CA 1
ATOM 840 C C . THR A 1 109 ? 2.581 -0.921 -14.832 1.00 89.69 109 THR A C 1
ATOM 842 O O . THR A 1 109 ? 2.990 -1.736 -14.009 1.00 89.69 109 THR A O 1
ATOM 845 N N . VAL A 1 110 ? 1.503 -0.177 -14.602 1.00 88.19 110 VAL A N 1
ATOM 846 C CA . VAL A 1 110 ? 0.642 -0.342 -13.428 1.00 88.19 110 VAL A CA 1
ATOM 847 C C . VAL A 1 110 ? -0.447 -1.354 -13.750 1.00 88.19 110 VAL A C 1
ATOM 849 O O . VAL A 1 110 ? -1.209 -1.159 -14.695 1.00 88.19 110 VAL A O 1
ATOM 852 N N . VAL A 1 111 ? -0.516 -2.410 -12.944 1.00 86.69 111 VAL A N 1
ATOM 853 C CA . VAL A 1 111 ? -1.435 -3.540 -13.112 1.00 86.69 111 VAL A CA 1
ATOM 854 C C . VAL A 1 111 ? -2.389 -3.667 -11.914 1.00 86.69 111 VAL A C 1
ATOM 856 O O . VAL A 1 111 ? -2.058 -3.184 -10.818 1.00 86.69 111 VAL A O 1
ATOM 859 N N . PRO A 1 112 ? -3.555 -4.316 -12.097 1.00 86.44 112 PRO A N 1
ATOM 860 C CA . PRO A 1 112 ? -4.427 -4.733 -10.999 1.00 86.44 112 PRO A CA 1
ATOM 861 C C . PRO A 1 112 ? -3.688 -5.561 -9.936 1.00 86.44 112 PRO A C 1
ATOM 863 O O . PRO A 1 112 ? -2.614 -6.111 -10.183 1.00 86.44 112 PRO A O 1
ATOM 866 N N . TYR A 1 113 ? -4.242 -5.636 -8.724 1.00 80.12 113 TYR A N 1
ATOM 867 C CA . TYR A 1 113 ? -3.618 -6.375 -7.614 1.00 80.12 113 TYR A CA 1
ATOM 868 C C . TYR A 1 113 ? -3.547 -7.895 -7.848 1.00 80.12 113 TYR A C 1
ATOM 870 O O . TYR A 1 113 ? -2.664 -8.541 -7.291 1.00 80.12 113 TYR A O 1
ATOM 878 N N . ASP A 1 114 ? -4.463 -8.433 -8.650 1.00 79.75 114 ASP A N 1
ATOM 879 C CA . ASP A 1 114 ? -4.669 -9.844 -8.989 1.00 79.75 114 ASP A CA 1
ATOM 880 C C . ASP A 1 114 ? -4.171 -10.196 -10.399 1.00 79.75 114 ASP A C 1
ATOM 882 O O . ASP A 1 114 ? -4.530 -11.228 -10.952 1.00 79.75 114 ASP A O 1
ATOM 886 N N . TYR A 1 115 ? -3.338 -9.342 -10.996 1.00 82.94 115 TYR A N 1
ATOM 887 C CA . TYR A 1 115 ? -2.813 -9.568 -12.336 1.00 82.94 115 TYR A CA 1
ATOM 888 C C . TYR A 1 115 ? -1.815 -10.737 -12.382 1.00 82.94 115 TYR A C 1
ATOM 890 O O . TYR A 1 115 ? -0.767 -10.702 -11.724 1.00 82.94 115 TYR A O 1
ATOM 898 N N . ASP A 1 116 ? -2.102 -11.730 -13.222 1.00 81.56 116 ASP A N 1
ATOM 899 C CA . ASP A 1 116 ? -1.256 -12.905 -13.418 1.00 81.56 116 ASP A CA 1
ATOM 900 C C . ASP A 1 116 ? -0.023 -12.579 -14.271 1.00 81.56 116 ASP A C 1
ATOM 902 O O . ASP A 1 116 ? -0.065 -12.507 -15.498 1.00 81.56 116 ASP A O 1
ATOM 906 N N . LEU A 1 117 ? 1.121 -12.395 -13.605 1.00 77.62 117 LEU A N 1
ATOM 907 C CA . LEU A 1 117 ? 2.411 -12.209 -14.279 1.00 77.62 117 LEU A CA 1
ATOM 908 C C . LEU A 1 117 ? 2.880 -13.413 -15.112 1.00 77.62 117 LEU A C 1
ATOM 910 O O . LEU A 1 117 ? 3.404 -13.164 -16.197 1.00 77.62 117 LEU A O 1
ATOM 914 N N . PRO A 1 118 ? 2.766 -14.678 -14.646 1.00 74.69 118 PRO A N 1
ATOM 915 C CA . PRO A 1 118 ? 3.335 -15.823 -15.362 1.00 74.69 118 PRO A CA 1
ATOM 916 C C . PRO A 1 118 ? 2.730 -16.027 -16.751 1.00 74.69 118 PRO A C 1
ATOM 918 O O . PRO A 1 118 ? 3.436 -16.437 -17.667 1.00 74.69 118 PRO A O 1
ATOM 921 N N . ASP A 1 119 ? 1.449 -15.694 -16.895 1.00 69.62 119 ASP A N 1
ATOM 922 C CA . ASP A 1 119 ? 0.697 -15.824 -18.142 1.00 69.62 119 ASP A CA 1
ATOM 923 C C . ASP A 1 119 ? 0.767 -14.552 -19.006 1.00 69.62 119 ASP A C 1
ATOM 925 O O . ASP A 1 119 ? 0.205 -14.500 -20.100 1.00 69.62 119 ASP A O 1
ATOM 929 N N . SER A 1 120 ? 1.465 -13.512 -18.538 1.00 75.94 120 SER A N 1
ATOM 930 C CA . SER A 1 120 ? 1.632 -12.262 -19.274 1.00 75.94 120 SER A CA 1
ATOM 931 C C . SER A 1 120 ? 2.881 -12.286 -20.163 1.00 75.94 120 SER A C 1
ATOM 933 O O . SER A 1 120 ? 3.968 -12.660 -19.731 1.00 75.94 120 SER A O 1
ATOM 935 N N . GLU A 1 121 ? 2.769 -11.792 -21.399 1.00 77.25 121 GLU A N 1
ATOM 936 C CA . GLU A 1 121 ? 3.917 -11.572 -22.303 1.00 77.25 121 GLU A CA 1
ATOM 937 C C . GLU A 1 121 ? 4.755 -10.329 -21.919 1.00 77.25 121 GLU A C 1
ATOM 939 O O . GLU A 1 121 ? 5.608 -9.863 -22.682 1.00 77.25 121 GLU A O 1
ATOM 944 N N . LEU A 1 122 ? 4.501 -9.739 -20.746 1.00 79.50 122 LEU A N 1
ATOM 945 C CA . LEU A 1 122 ? 5.157 -8.515 -20.309 1.00 79.50 122 LEU A CA 1
ATOM 946 C C . LEU A 1 122 ? 6.611 -8.797 -19.930 1.00 79.50 122 LEU A C 1
ATOM 948 O O . LEU A 1 122 ? 6.908 -9.526 -18.989 1.00 79.50 122 LEU A O 1
ATOM 952 N N . GLN A 1 123 ? 7.535 -8.146 -20.631 1.00 81.44 123 GLN A N 1
ATOM 953 C CA . GLN A 1 123 ? 8.938 -8.129 -20.234 1.00 81.44 123 GLN A CA 1
ATOM 954 C C . GLN A 1 123 ? 9.149 -7.105 -19.118 1.00 81.44 123 GLN A C 1
ATOM 956 O O . GLN A 1 123 ? 8.868 -5.920 -19.303 1.00 81.44 123 GLN A O 1
ATOM 961 N N . TYR A 1 124 ? 9.678 -7.555 -17.983 1.00 86.31 124 TYR A N 1
ATOM 962 C CA . TYR A 1 124 ? 9.994 -6.705 -16.840 1.00 86.31 124 TYR A CA 1
ATOM 963 C C . TYR A 1 124 ? 11.335 -7.092 -16.215 1.00 86.31 124 TYR A C 1
ATOM 965 O O . TYR A 1 124 ? 11.701 -8.262 -16.159 1.00 86.31 124 TYR A O 1
ATOM 973 N N . GLU A 1 125 ? 12.061 -6.094 -15.720 1.00 85.75 125 GLU A N 1
ATOM 974 C CA . GLU A 1 125 ? 13.325 -6.265 -14.990 1.00 85.75 125 GLU A CA 1
ATOM 975 C C . GLU A 1 125 ? 13.104 -6.254 -13.477 1.00 85.75 125 GLU A C 1
ATOM 977 O O . GLU A 1 125 ? 13.895 -6.790 -12.703 1.00 85.75 125 GLU A O 1
ATOM 982 N N . GLY A 1 126 ? 11.996 -5.661 -13.044 1.00 81.69 126 GLY A N 1
ATOM 983 C CA . GLY A 1 126 ? 11.618 -5.601 -11.648 1.00 81.69 126 GLY A CA 1
ATOM 984 C C . GLY A 1 126 ? 10.133 -5.349 -11.477 1.00 81.69 126 GLY A C 1
ATOM 985 O O . GLY A 1 126 ? 9.410 -4.991 -12.409 1.00 81.69 126 GLY A O 1
ATOM 986 N N . PHE A 1 127 ? 9.672 -5.530 -10.247 1.00 82.81 127 PHE A N 1
ATOM 987 C CA . PHE A 1 127 ? 8.312 -5.195 -9.870 1.00 82.81 127 PHE A CA 1
ATOM 988 C C . PHE A 1 127 ? 8.287 -4.397 -8.568 1.00 82.81 127 PHE A C 1
ATOM 990 O O . PHE A 1 127 ? 9.215 -4.441 -7.762 1.00 82.81 127 PHE A O 1
ATOM 997 N N . SER A 1 128 ? 7.182 -3.702 -8.336 1.00 79.25 128 SER A N 1
ATOM 998 C CA . SER A 1 128 ? 6.884 -2.983 -7.105 1.00 79.25 128 SER A CA 1
ATOM 999 C C . SER A 1 128 ? 5.446 -3.258 -6.667 1.00 79.25 128 SER A C 1
ATOM 1001 O O . SER A 1 128 ? 4.573 -3.508 -7.495 1.00 79.25 128 SER A O 1
ATOM 1003 N N . ILE A 1 129 ? 5.181 -3.206 -5.363 1.00 76.75 129 ILE A N 1
ATOM 1004 C CA . ILE A 1 129 ? 3.826 -3.278 -4.807 1.00 76.75 129 ILE A CA 1
ATOM 1005 C C . ILE A 1 129 ? 3.533 -1.940 -4.130 1.00 76.75 129 ILE A C 1
ATOM 1007 O O . ILE A 1 129 ? 4.206 -1.562 -3.170 1.00 76.75 129 ILE A O 1
ATOM 1011 N N . ASN A 1 130 ? 2.527 -1.215 -4.625 1.00 67.94 130 ASN A N 1
ATOM 1012 C CA . ASN A 1 130 ? 2.145 0.078 -4.061 1.00 67.94 130 ASN A CA 1
ATOM 1013 C C . ASN A 1 130 ? 1.301 -0.131 -2.806 1.00 67.94 130 ASN A C 1
ATOM 1015 O O . ASN A 1 130 ? 0.160 -0.578 -2.888 1.00 67.94 130 ASN A O 1
ATOM 1019 N N . ASN A 1 131 ? 1.875 0.189 -1.651 1.00 66.69 131 ASN A N 1
ATOM 1020 C CA . ASN A 1 131 ? 1.309 -0.143 -0.351 1.00 66.69 131 ASN A CA 1
ATOM 1021 C C . ASN A 1 131 ? 0.410 0.980 0.208 1.00 66.69 131 ASN A C 1
ATOM 1023 O O . ASN A 1 131 ? 0.843 2.129 0.316 1.00 66.69 131 ASN A O 1
ATOM 1027 N N . ASP A 1 132 ? -0.812 0.620 0.607 1.00 56.16 132 ASP A N 1
ATOM 1028 C CA . ASP A 1 132 ? -1.725 1.430 1.435 1.00 56.16 132 ASP A CA 1
ATOM 1029 C C . ASP A 1 132 ? -2.650 0.558 2.278 1.00 56.16 132 ASP A C 1
ATOM 1031 O O . ASP A 1 132 ? -2.905 0.862 3.439 1.00 56.16 132 ASP A O 1
ATOM 1035 N N . LEU A 1 133 ? -3.152 -0.525 1.695 1.00 51.97 133 LEU A N 1
ATOM 1036 C CA . LEU A 1 133 ? -4.081 -1.436 2.338 1.00 51.97 133 LEU A CA 1
ATOM 1037 C C . LEU A 1 133 ? -3.413 -2.798 2.398 1.00 51.97 133 LEU A C 1
ATOM 1039 O O . LEU A 1 133 ? -3.627 -3.657 1.548 1.00 51.97 133 LEU A O 1
ATOM 1043 N N . LEU A 1 134 ? -2.591 -3.008 3.422 1.00 51.91 134 LEU A N 1
ATOM 1044 C CA . LEU A 1 134 ? -2.127 -4.349 3.773 1.00 51.91 134 LEU A CA 1
ATOM 1045 C C . LEU A 1 134 ? -3.268 -5.118 4.472 1.00 51.91 134 LEU A C 1
ATOM 1047 O O . LEU A 1 134 ? -3.100 -5.690 5.544 1.00 51.91 134 LEU A O 1
ATOM 1051 N N . THR A 1 135 ? -4.481 -5.056 3.920 1.00 44.53 135 THR A N 1
ATOM 1052 C CA . THR A 1 135 ? -5.671 -5.678 4.492 1.00 44.53 135 THR A CA 1
ATOM 1053 C C . THR A 1 135 ? -5.714 -7.116 4.004 1.00 44.53 135 THR A C 1
ATOM 1055 O O . THR A 1 135 ? -6.222 -7.383 2.925 1.00 44.53 135 THR A O 1
ATOM 1058 N N . ARG A 1 136 ? -5.127 -8.032 4.786 1.00 39.34 136 ARG A N 1
ATOM 1059 C CA . ARG A 1 136 ? -5.238 -9.507 4.703 1.00 39.34 136 ARG A CA 1
ATOM 1060 C C . ARG A 1 136 ? -4.991 -10.223 3.364 1.00 39.34 136 ARG A C 1
ATOM 1062 O O . ARG A 1 136 ? -4.929 -11.449 3.369 1.00 39.34 136 ARG A O 1
ATOM 1069 N N . LEU A 1 137 ? -4.758 -9.534 2.259 1.00 40.91 137 LEU A N 1
ATOM 1070 C CA . LEU A 1 137 ? -4.255 -10.141 1.040 1.00 40.91 137 LEU A CA 1
ATOM 1071 C C . LEU A 1 137 ? -2.735 -10.166 1.099 1.00 40.91 137 LEU A C 1
ATOM 1073 O O . LEU A 1 137 ? -2.075 -9.152 0.890 1.00 40.91 137 LEU A O 1
ATOM 1077 N N . GLN A 1 138 ? -2.200 -11.321 1.495 1.00 48.69 138 GLN A N 1
ATOM 1078 C CA . GLN A 1 138 ? -1.522 -12.278 0.601 1.00 48.69 138 GLN A CA 1
ATOM 1079 C C . GLN A 1 138 ? -0.568 -11.755 -0.496 1.00 48.69 138 GLN A C 1
ATOM 1081 O O . GLN A 1 138 ? -0.053 -12.553 -1.272 1.00 48.69 138 GLN A O 1
ATOM 1086 N N . ASN A 1 139 ? -0.237 -10.469 -0.560 1.00 48.59 139 ASN A N 1
ATOM 1087 C CA . ASN A 1 139 ? 0.603 -9.927 -1.615 1.00 48.59 139 ASN A CA 1
ATOM 1088 C C . ASN A 1 139 ? 2.071 -10.058 -1.197 1.00 48.59 139 ASN A C 1
ATOM 1090 O O . ASN A 1 139 ? 2.664 -9.217 -0.527 1.00 48.59 139 ASN A O 1
ATOM 1094 N N . ARG A 1 140 ? 2.625 -11.206 -1.598 1.00 42.88 140 ARG A N 1
ATOM 1095 C CA . ARG A 1 140 ? 4.039 -11.618 -1.600 1.00 42.88 140 ARG A CA 1
ATOM 1096 C C . ARG A 1 140 ? 4.737 -11.941 -0.281 1.00 42.88 140 ARG A C 1
ATOM 1098 O O . ARG A 1 140 ? 5.696 -12.699 -0.340 1.00 42.88 140 ARG A O 1
ATOM 1105 N N . ALA A 1 141 ? 4.252 -11.533 0.891 1.00 42.81 141 ALA A N 1
ATOM 1106 C CA . ALA A 1 141 ? 4.755 -12.123 2.146 1.00 42.81 141 ALA A CA 1
ATOM 1107 C C . ALA A 1 141 ? 4.469 -13.640 2.213 1.00 42.81 141 ALA A C 1
ATOM 1109 O O . ALA A 1 141 ? 5.314 -14.422 2.644 1.00 42.81 141 ALA A O 1
ATOM 1110 N N . LEU A 1 142 ? 3.334 -14.068 1.644 1.00 47.50 142 LEU A N 1
ATOM 1111 C CA . LEU A 1 142 ? 2.997 -15.484 1.482 1.00 47.50 142 LEU A CA 1
ATOM 1112 C C . LEU A 1 142 ? 3.911 -16.226 0.491 1.00 47.50 142 LEU A C 1
ATOM 1114 O O . LEU A 1 142 ? 4.030 -17.441 0.587 1.00 47.50 142 LEU A O 1
ATOM 1118 N N . VAL A 1 143 ? 4.575 -15.521 -0.436 1.00 48.84 143 VAL A N 1
ATOM 1119 C CA . VAL A 1 143 ? 5.507 -16.147 -1.398 1.00 48.84 143 VAL A CA 1
ATOM 1120 C C . VAL A 1 143 ? 6.763 -16.662 -0.687 1.00 48.84 143 VAL A C 1
ATOM 1122 O O . VAL A 1 143 ? 7.373 -17.616 -1.153 1.00 48.84 143 VAL A O 1
ATOM 1125 N N . ALA A 1 144 ? 7.096 -16.100 0.478 1.00 57.84 144 ALA A N 1
ATOM 1126 C CA . ALA A 1 144 ? 8.131 -16.615 1.373 1.00 57.84 144 ALA A CA 1
ATOM 1127 C C . ALA A 1 144 ? 7.556 -17.402 2.573 1.00 57.84 144 ALA A C 1
ATOM 1129 O O . ALA A 1 144 ? 8.285 -17.703 3.511 1.00 57.84 144 ALA A O 1
ATOM 1130 N N . GLY A 1 145 ? 6.250 -17.708 2.583 1.00 65.94 145 GLY A N 1
ATOM 1131 C CA . GLY A 1 145 ? 5.594 -18.422 3.689 1.00 65.94 145 GLY A CA 1
ATOM 1132 C C . GLY A 1 145 ? 5.440 -17.617 4.988 1.00 65.94 145 GLY A C 1
ATOM 1133 O O . GLY A 1 145 ? 5.160 -18.198 6.034 1.00 65.94 145 GLY A O 1
ATOM 1134 N N . VAL A 1 146 ? 5.597 -16.291 4.936 1.00 72.81 146 VAL A N 1
ATOM 1135 C CA . VAL A 1 146 ? 5.592 -15.417 6.119 1.00 72.81 146 VAL A CA 1
ATOM 1136 C C . VAL A 1 146 ? 4.163 -15.083 6.539 1.00 72.81 146 VAL A C 1
ATOM 1138 O O . VAL A 1 146 ? 3.343 -14.657 5.720 1.00 72.81 146 VAL A O 1
ATOM 1141 N N . THR A 1 147 ? 3.861 -15.221 7.830 1.00 76.88 147 THR A N 1
ATOM 1142 C CA . THR A 1 147 ? 2.555 -14.874 8.399 1.00 76.88 147 THR A CA 1
ATOM 1143 C C . THR A 1 147 ? 2.486 -13.400 8.801 1.00 76.88 147 THR A C 1
ATOM 1145 O O . THR A 1 147 ? 3.489 -12.756 9.114 1.00 76.88 147 THR A O 1
ATOM 1148 N N . THR A 1 148 ? 1.272 -12.848 8.802 1.00 77.12 148 THR A N 1
ATOM 1149 C CA . THR A 1 148 ? 0.995 -11.459 9.195 1.00 77.12 148 THR A CA 1
ATOM 1150 C C . THR A 1 148 ? 0.135 -11.413 10.448 1.00 77.12 148 THR A C 1
ATOM 1152 O O . THR A 1 148 ? -0.917 -12.054 10.482 1.00 77.12 148 THR A O 1
ATOM 1155 N N . ASP A 1 149 ? 0.509 -10.570 11.405 1.00 80.50 149 ASP A N 1
ATOM 1156 C CA . ASP A 1 149 ? -0.236 -10.345 12.643 1.00 80.50 149 ASP A CA 1
ATOM 1157 C C . ASP A 1 149 ? -0.789 -8.917 12.696 1.00 80.50 149 ASP A C 1
ATOM 1159 O O . ASP A 1 149 ? -0.166 -7.972 12.203 1.00 80.50 149 ASP A O 1
ATOM 1163 N N . LYS A 1 150 ? -1.978 -8.743 13.287 1.00 78.50 150 LYS A N 1
ATOM 1164 C CA . LYS A 1 150 ? -2.560 -7.411 13.504 1.00 78.50 150 LYS A CA 1
ATOM 1165 C C . LYS A 1 150 ? -1.883 -6.763 14.709 1.00 78.50 150 LYS A C 1
ATOM 1167 O O . LYS A 1 150 ? -1.884 -7.327 15.802 1.00 78.50 150 LYS A O 1
ATOM 1172 N N . LEU A 1 151 ? -1.327 -5.572 14.516 1.00 79.44 151 LEU A N 1
ATOM 1173 C CA . LEU A 1 151 ? -0.688 -4.813 15.584 1.00 79.44 151 LEU A CA 1
ATOM 1174 C C . LEU A 1 151 ? -1.727 -4.327 16.594 1.00 79.44 151 LEU A C 1
ATOM 1176 O O . LEU A 1 151 ? -2.854 -3.983 16.239 1.00 79.44 151 LEU A O 1
ATOM 1180 N N . LYS A 1 152 ? -1.309 -4.212 17.860 1.00 80.38 152 LYS A N 1
ATOM 1181 C CA . LYS A 1 152 ? -2.156 -3.624 18.901 1.00 80.38 152 LYS A CA 1
ATOM 1182 C C . LYS A 1 152 ? -2.438 -2.144 18.638 1.00 80.38 152 LYS A C 1
ATOM 1184 O O . LYS A 1 152 ? -3.509 -1.703 18.970 1.00 80.38 152 LYS A O 1
ATOM 1189 N N . TYR A 1 153 ? -1.532 -1.365 18.053 1.00 75.88 153 TYR A N 1
ATOM 1190 C CA . TYR A 1 153 ? -1.787 0.074 17.855 1.00 75.88 153 TYR A CA 1
ATOM 1191 C C . TYR A 1 153 ? -1.616 0.582 16.433 1.00 75.88 153 TYR A C 1
ATOM 1193 O O . TYR A 1 153 ? -1.846 1.764 16.185 1.00 75.88 153 TYR A O 1
ATOM 1201 N N . GLY A 1 154 ? -1.254 -0.296 15.496 1.00 79.50 154 GLY A N 1
ATOM 1202 C CA . GLY A 1 154 ? -0.794 0.121 14.176 1.00 79.50 154 GLY A CA 1
ATOM 1203 C C . GLY A 1 154 ? 0.358 1.134 14.244 1.00 79.50 154 GLY A C 1
ATOM 1204 O O . GLY A 1 154 ? 0.725 1.663 15.292 1.00 79.50 154 GLY A O 1
ATOM 1205 N N . ASN A 1 155 ? 0.940 1.429 13.093 1.00 82.31 155 ASN A N 1
ATOM 1206 C CA . ASN A 1 155 ? 1.887 2.521 12.939 1.00 82.31 155 ASN A CA 1
ATOM 1207 C C . ASN A 1 155 ? 1.237 3.561 12.032 1.00 82.31 155 ASN A C 1
ATOM 1209 O O . ASN A 1 155 ? 1.176 3.372 10.818 1.00 82.31 155 ASN A O 1
ATOM 1213 N N . CYS A 1 156 ? 0.752 4.648 12.634 1.00 84.62 156 CYS A N 1
ATOM 1214 C CA . CYS A 1 156 ? 0.071 5.745 11.949 1.00 84.62 156 CYS A CA 1
ATOM 1215 C C . CYS A 1 156 ? 0.731 7.071 12.335 1.00 84.62 156 CYS A C 1
ATOM 1217 O O . CYS A 1 156 ? 0.475 7.621 13.403 1.00 84.62 156 CYS A O 1
ATOM 1219 N N . GLY A 1 157 ? 1.620 7.581 11.487 1.00 86.44 157 GLY A N 1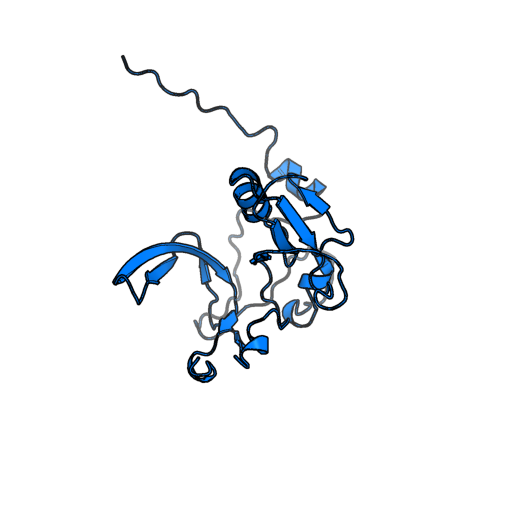
ATOM 1220 C CA . GLY A 1 157 ? 2.334 8.824 11.760 1.00 86.44 157 GLY A CA 1
ATOM 1221 C C . GLY A 1 157 ? 3.392 9.156 10.717 1.00 86.44 157 GLY A C 1
ATOM 1222 O O . GLY A 1 157 ? 3.714 8.353 9.845 1.00 86.44 157 GLY A O 1
ATOM 1223 N N . MET A 1 158 ? 3.945 10.363 10.815 1.00 89.38 158 MET A N 1
ATOM 1224 C CA . MET A 1 158 ? 4.994 10.874 9.919 1.00 89.38 158 MET A CA 1
ATOM 1225 C C . MET A 1 158 ? 6.389 10.874 10.566 1.00 89.38 158 MET A C 1
ATOM 1227 O O . MET A 1 158 ? 7.338 11.393 9.988 1.00 89.38 158 MET A O 1
ATOM 1231 N N . ASN A 1 159 ? 6.509 10.325 11.775 1.00 92.12 159 ASN A N 1
ATOM 1232 C CA . ASN A 1 159 ? 7.686 10.410 12.637 1.00 92.12 159 ASN A CA 1
ATOM 1233 C C . ASN A 1 159 ? 8.141 9.041 13.176 1.00 92.12 159 ASN A C 1
ATOM 1235 O O . ASN A 1 159 ? 8.761 8.977 14.234 1.00 92.12 159 ASN A O 1
ATOM 1239 N N . GLN A 1 160 ? 7.818 7.950 12.480 1.00 88.25 160 GLN A N 1
ATOM 1240 C CA . GLN A 1 160 ? 8.151 6.600 12.934 1.00 88.25 160 GLN A CA 1
ATOM 1241 C C . GLN A 1 160 ? 9.606 6.277 12.598 1.00 88.25 160 GLN A C 1
ATOM 1243 O O . GLN A 1 160 ? 10.002 6.337 11.432 1.00 88.25 160 GLN A O 1
ATOM 1248 N N . SER A 1 161 ? 10.417 5.943 13.596 1.00 93.19 161 SER A N 1
ATOM 1249 C CA . SER A 1 161 ? 11.813 5.565 13.379 1.00 93.19 161 SER A CA 1
ATOM 1250 C C . SER A 1 161 ? 11.923 4.132 12.853 1.00 93.19 161 SER A C 1
ATOM 1252 O O . SER A 1 161 ? 11.258 3.217 13.333 1.00 93.19 161 SER A O 1
ATOM 1254 N N . CYS A 1 162 ? 12.793 3.925 11.869 1.00 89.94 162 CYS A N 1
ATOM 1255 C CA . CYS A 1 162 ? 13.224 2.605 11.425 1.00 89.94 162 CYS A CA 1
ATOM 1256 C C . CYS A 1 162 ? 14.751 2.548 11.403 1.00 89.94 162 CYS A C 1
ATOM 1258 O O . CYS A 1 162 ? 15.411 3.543 11.100 1.00 89.94 162 CYS A O 1
ATOM 1260 N N . ILE A 1 163 ? 15.315 1.385 11.713 1.00 93.38 163 ILE A N 1
ATOM 1261 C CA . ILE A 1 163 ? 16.761 1.166 11.693 1.00 93.38 163 ILE A CA 1
ATOM 1262 C C . ILE A 1 163 ? 17.075 0.196 10.563 1.00 93.38 163 ILE A C 1
ATOM 1264 O O . ILE A 1 163 ? 16.480 -0.877 10.478 1.00 93.38 163 ILE A O 1
ATOM 1268 N N . ASP A 1 164 ? 18.019 0.571 9.708 1.00 91.38 164 ASP A N 1
ATOM 1269 C CA . ASP A 1 164 ? 18.631 -0.367 8.778 1.00 91.38 164 ASP A CA 1
ATOM 1270 C C . ASP A 1 164 ? 19.631 -1.237 9.546 1.00 91.38 164 ASP A C 1
ATOM 1272 O O . ASP A 1 164 ? 20.661 -0.760 10.021 1.00 91.38 164 ASP A O 1
ATOM 1276 N N . ILE A 1 165 ? 19.317 -2.526 9.666 1.00 88.88 165 ILE A N 1
ATOM 1277 C CA . ILE A 1 165 ? 20.113 -3.500 10.421 1.00 88.88 165 ILE A CA 1
ATOM 1278 C C . ILE A 1 165 ? 21.509 -3.676 9.799 1.00 88.88 165 ILE A C 1
ATOM 1280 O O . ILE A 1 165 ? 22.467 -3.949 10.518 1.00 88.88 165 ILE A O 1
ATOM 1284 N N . ARG A 1 166 ? 21.654 -3.484 8.479 1.00 93.19 166 ARG A N 1
ATOM 1285 C CA . ARG A 1 166 ? 22.936 -3.657 7.777 1.00 93.19 166 ARG A CA 1
ATOM 1286 C C . ARG A 1 166 ? 23.862 -2.464 7.972 1.00 93.19 166 ARG A C 1
ATOM 1288 O O . ARG A 1 166 ? 25.053 -2.648 8.194 1.00 93.19 166 ARG A O 1
ATOM 1295 N N . SER A 1 167 ? 23.328 -1.247 7.866 1.00 94.00 167 SER A N 1
ATOM 1296 C CA . SER A 1 167 ? 24.127 -0.014 7.954 1.00 94.00 167 SER A CA 1
ATOM 1297 C C . SER A 1 167 ? 24.108 0.659 9.327 1.00 94.00 167 SER A C 1
ATOM 1299 O O . SER A 1 167 ? 24.785 1.671 9.495 1.00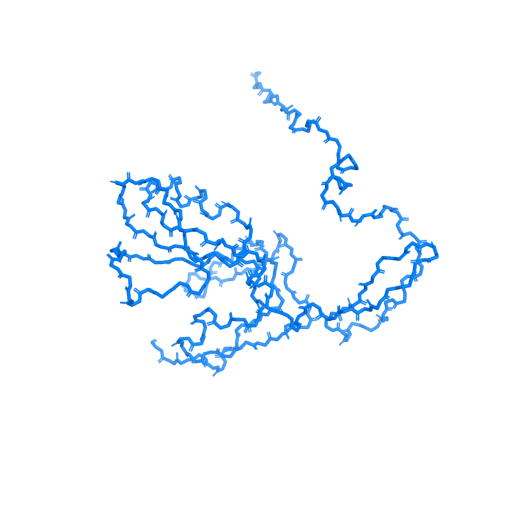 94.00 167 SER A O 1
ATOM 1301 N N . THR A 1 168 ? 23.313 0.133 10.269 1.00 93.06 168 THR A N 1
ATOM 1302 C CA . THR A 1 168 ? 23.030 0.673 11.615 1.00 93.06 168 THR A CA 1
ATOM 1303 C C . THR A 1 168 ? 22.503 2.112 11.639 1.00 93.06 168 THR A C 1
ATOM 1305 O O . THR A 1 168 ? 22.463 2.762 12.685 1.00 93.06 168 THR A O 1
ATOM 1308 N N . ARG A 1 169 ? 22.034 2.623 10.494 1.00 95.56 169 ARG A N 1
ATOM 1309 C CA . ARG A 1 169 ? 21.465 3.970 10.371 1.00 95.56 169 ARG A CA 1
ATOM 1310 C C . ARG A 1 169 ? 20.002 3.991 10.796 1.00 95.56 169 ARG A C 1
ATOM 1312 O O . ARG A 1 169 ? 19.231 3.102 10.444 1.00 95.56 169 ARG A O 1
ATOM 1319 N N . CYS A 1 170 ? 19.614 5.051 11.501 1.00 93.56 170 CYS A N 1
ATOM 1320 C CA . CYS A 1 170 ? 18.224 5.341 11.841 1.00 93.56 170 CYS A CA 1
ATOM 1321 C C . CYS A 1 170 ? 17.637 6.349 10.845 1.00 93.56 170 CYS A C 1
ATOM 1323 O O . CYS A 1 170 ? 18.243 7.387 10.569 1.00 93.56 170 CYS A O 1
ATOM 1325 N N . CYS A 1 171 ? 16.449 6.055 10.324 1.00 93.00 171 CYS A N 1
ATOM 1326 C CA . CYS A 1 171 ? 15.695 6.921 9.429 1.00 93.00 171 CYS A CA 1
ATOM 1327 C C . CYS A 1 171 ? 14.311 7.200 10.016 1.00 93.00 171 CYS A C 1
ATOM 1329 O O . CYS A 1 171 ? 13.699 6.341 10.648 1.00 93.00 171 CYS A O 1
ATOM 1331 N N . VAL A 1 172 ? 13.799 8.406 9.781 1.00 94.19 172 VAL A N 1
ATOM 1332 C CA . VAL A 1 172 ? 12.417 8.761 10.115 1.00 94.19 172 VAL A CA 1
ATOM 1333 C C . VAL A 1 172 ? 11.540 8.472 8.904 1.00 94.19 172 VAL A C 1
ATOM 1335 O O . VAL A 1 172 ? 11.859 8.874 7.786 1.00 94.19 172 VAL A O 1
ATOM 1338 N N . THR A 1 173 ? 10.434 7.772 9.126 1.00 88.94 173 THR A N 1
ATOM 1339 C CA . THR A 1 173 ? 9.530 7.287 8.084 1.00 88.94 173 THR A CA 1
ATOM 1340 C C . THR A 1 173 ? 8.091 7.690 8.363 1.00 88.94 173 THR A C 1
ATOM 1342 O O . THR A 1 173 ? 7.666 7.854 9.510 1.00 88.94 173 THR A O 1
ATOM 1345 N N . SER A 1 174 ? 7.327 7.831 7.280 1.00 87.25 174 SER A N 1
ATOM 1346 C CA . SER A 1 174 ? 5.871 7.893 7.361 1.00 87.25 174 SER A CA 1
ATOM 1347 C C . SER A 1 174 ? 5.309 6.481 7.253 1.00 87.25 174 SER A C 1
ATOM 1349 O O . SER A 1 174 ? 5.653 5.745 6.330 1.00 87.25 174 SER A O 1
ATOM 1351 N N . GLN A 1 175 ? 4.474 6.094 8.213 1.00 85.12 175 GLN A N 1
ATOM 1352 C CA . GLN A 1 175 ? 3.845 4.777 8.261 1.00 85.12 175 GLN A CA 1
ATOM 1353 C C . GLN A 1 175 ? 2.342 4.942 8.478 1.00 85.12 175 GLN A C 1
ATOM 1355 O O . GLN A 1 175 ? 1.899 5.853 9.180 1.00 85.12 175 GLN A O 1
ATOM 1360 N N . SER A 1 176 ? 1.568 4.078 7.826 1.00 83.31 176 SER A N 1
ATOM 1361 C CA . SER A 1 176 ? 0.103 4.055 7.879 1.00 83.31 176 SER A CA 1
ATOM 1362 C C . SER A 1 176 ? -0.404 2.612 7.787 1.00 83.31 176 SER A C 1
ATOM 1364 O O . SER A 1 176 ? -1.200 2.296 6.907 1.00 83.31 176 SER A O 1
ATOM 1366 N N . GLN A 1 177 ? 0.151 1.715 8.607 1.00 78.31 177 GLN A N 1
ATOM 1367 C CA . GLN A 1 177 ? -0.081 0.268 8.517 1.00 78.31 177 GLN A CA 1
ATOM 1368 C C . GLN A 1 177 ? -0.583 -0.315 9.840 1.00 78.31 177 GLN A C 1
ATOM 1370 O O . GLN A 1 177 ? -0.110 0.060 10.909 1.00 78.31 177 GLN A O 1
ATOM 1375 N N . GLU A 1 178 ? -1.504 -1.274 9.767 1.00 77.81 178 GLU A N 1
ATOM 1376 C CA . GLU A 1 178 ? -2.095 -1.934 10.944 1.00 77.81 178 GLU A CA 1
ATOM 1377 C C . GLU A 1 178 ? -1.595 -3.368 11.167 1.00 77.81 178 GLU A C 1
ATOM 1379 O O . GLU A 1 178 ? -1.836 -3.951 12.222 1.00 77.81 178 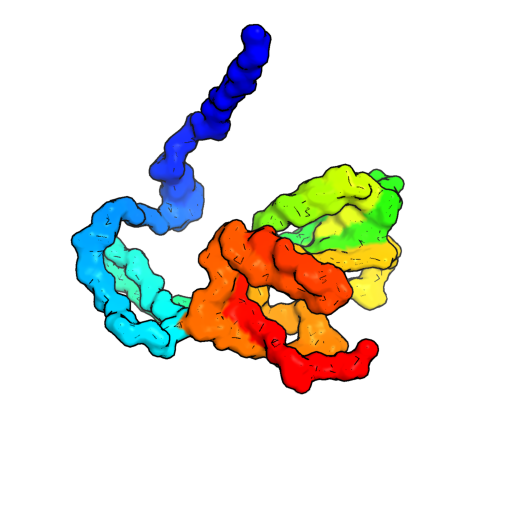GLU A O 1
ATOM 1384 N N . TYR A 1 179 ? -0.890 -3.939 10.192 1.00 79.62 179 TYR A N 1
ATOM 1385 C CA . TYR A 1 179 ? -0.388 -5.310 10.226 1.00 79.62 179 TYR A CA 1
ATOM 1386 C C . TYR A 1 179 ? 1.139 -5.318 10.169 1.00 79.62 179 TYR A C 1
ATOM 1388 O O . TYR A 1 179 ? 1.753 -4.434 9.567 1.00 79.62 179 TYR A O 1
ATOM 1396 N N . SER A 1 180 ? 1.747 -6.330 10.781 1.00 81.50 180 SER A N 1
ATOM 1397 C CA . SER A 1 180 ? 3.188 -6.579 10.750 1.00 81.50 180 SER A CA 1
ATOM 1398 C C . SER A 1 180 ? 3.491 -7.990 10.273 1.00 81.50 180 SER A C 1
ATOM 1400 O O . SER A 1 180 ? 2.716 -8.916 10.509 1.00 81.50 180 SER A O 1
ATOM 1402 N N . LEU A 1 181 ? 4.649 -8.158 9.640 1.00 81.62 181 LEU A N 1
ATOM 1403 C CA . LEU A 1 181 ? 5.196 -9.476 9.338 1.00 81.62 181 LEU A CA 1
ATOM 1404 C C . LEU A 1 181 ? 5.716 -10.130 10.615 1.00 81.62 181 LEU A C 1
ATOM 1406 O O . LEU A 1 181 ? 6.370 -9.473 11.428 1.00 81.62 181 LEU A O 1
ATOM 1410 N N . ASN A 1 182 ? 5.447 -11.422 10.772 1.00 81.44 182 ASN A N 1
ATOM 1411 C CA . ASN A 1 182 ? 5.967 -12.195 11.882 1.00 81.44 182 ASN A CA 1
ATOM 1412 C C . ASN A 1 182 ? 7.392 -12.668 11.568 1.00 81.44 182 ASN A C 1
ATOM 1414 O O . ASN A 1 182 ? 7.605 -13.508 10.690 1.00 81.44 182 ASN A O 1
ATOM 1418 N N . SER A 1 183 ? 8.371 -12.152 12.314 1.00 81.88 183 SER A N 1
ATOM 1419 C CA . SER A 1 183 ? 9.787 -12.477 12.119 1.00 81.88 183 SER A CA 1
ATOM 1420 C C . SER A 1 183 ? 10.110 -13.955 12.333 1.00 81.88 183 SER A C 1
ATOM 1422 O O . SER A 1 183 ? 11.070 -14.438 11.749 1.00 81.88 183 SER A O 1
ATOM 1424 N N . SER A 1 184 ? 9.319 -14.685 13.127 1.00 83.06 184 SER A N 1
ATOM 1425 C CA . SER A 1 184 ? 9.551 -16.117 13.377 1.00 83.06 184 SER A CA 1
ATOM 1426 C C . SER A 1 184 ? 9.212 -17.010 12.182 1.00 83.06 184 SER A C 1
ATOM 1428 O O . SER A 1 184 ? 9.713 -18.123 12.083 1.00 83.06 184 SER A O 1
ATOM 1430 N N . THR A 1 185 ? 8.375 -16.516 11.268 1.00 79.94 185 THR A N 1
ATOM 1431 C CA . THR A 1 185 ? 7.946 -17.250 10.065 1.00 79.94 185 THR A CA 1
ATOM 1432 C C . THR A 1 185 ? 8.777 -16.919 8.833 1.00 79.94 185 THR A C 1
ATOM 1434 O O . THR A 1 185 ? 8.485 -17.393 7.740 1.00 79.94 185 THR A O 1
ATOM 1437 N N . LEU A 1 186 ? 9.804 -16.086 8.997 1.00 75.75 186 LEU A N 1
ATOM 1438 C CA . LEU A 1 186 ? 10.723 -15.760 7.924 1.00 75.75 186 LEU A CA 1
ATOM 1439 C C . LEU A 1 186 ? 11.620 -16.973 7.660 1.00 75.75 186 LEU A C 1
ATOM 1441 O O . LEU A 1 186 ? 12.403 -17.362 8.523 1.00 75.75 186 LEU A O 1
ATOM 1445 N N . SER A 1 187 ? 11.494 -17.574 6.477 1.00 71.44 187 SER A N 1
ATOM 1446 C CA . SER A 1 187 ? 12.415 -18.618 6.030 1.00 71.44 187 SER A CA 1
ATOM 1447 C C . SER A 1 187 ? 13.836 -18.058 5.940 1.00 71.44 187 SER A C 1
ATOM 1449 O O . SER A 1 187 ? 14.021 -16.957 5.415 1.00 71.44 187 SER A O 1
ATOM 1451 N N . GLU A 1 188 ? 14.835 -18.813 6.398 1.00 65.62 188 GLU A N 1
ATOM 1452 C CA . GLU A 1 188 ? 16.233 -18.516 6.081 1.00 65.62 188 GLU A CA 1
ATOM 1453 C C . GLU A 1 188 ? 16.411 -18.643 4.563 1.00 65.62 188 GLU A C 1
ATOM 1455 O O . GLU A 1 188 ? 16.201 -19.714 3.991 1.00 65.62 188 GLU A O 1
ATOM 1460 N N . GLY A 1 189 ? 16.703 -17.522 3.910 1.00 52.78 189 GLY A N 1
ATOM 1461 C CA . GLY A 1 189 ? 16.928 -17.414 2.471 1.00 52.78 189 GLY A CA 1
ATOM 1462 C C . GLY A 1 189 ? 18.244 -16.723 2.180 1.00 52.78 189 GLY A C 1
ATOM 1463 O O . GLY A 1 189 ? 18.669 -15.892 3.018 1.00 52.78 189 GLY A O 1
#

Organism: Phytophthora infestans (NCBI:txid4787)

Radius of gyration: 21.2 Å; chains: 1; bounding box: 57×60×54 Å

Foldseek 3Di:
DDDDDDPDPPDPDDPVVVQVVVVHDDDPDPPDDDPPPPDLFAQDDFDDDDDPPDDDDGDDPLVDLVQQVAWDPDKDKALPPFPDEEEEERSHDPCVVVVVCSVVRYTYIYDYNPDDPVPDPDDHPYYYYDDDPPRPDDRCCVVQPWDKDFGSHFQADQADWDADPVVRDIDGHGGDGGMDTDPVRGDDD